Protein AF-A0A258CLS3-F1 (afdb_monomer_lite)

Secondary structure (DSSP, 8-state):
-TTTT-SHHHHHHHHHTHHHHHHHHHHHHHHHHHHHHHSHHHHTT--SHHHHHHHHHHHHHHHHHHHTT--SHHHHHHHHHHHHHHHHHT--HHHHHHHHHHHHHHHHHHHHHHTSPBPTTSPBPTTHHHHHHHHHHHHHHHHHHHHHHHHHHHHHHHHHHHHHHHHHHHHHHHHHHHHHHHHHHHHHHHHHHHTT-------TTS-GGGHHHHHHHHHHHHHHHHHHHHHHHHHHHHHHHHHHHHHHHHHHHHHHHHHHHHHHHHHHHHHHHHHHHHHHHHHHHHHHHHHHHHHHHHHHHHHHHHHHHHHHHHHHHHHHHHHHHHHHHHTT-

Radius of gyration: 78.61 Å; chains: 1; bounding box: 151×44×231 Å

Structure (mmCIF, N/CA/C/O backbone):
data_AF-A0A258CLS3-F1
#
_entry.id   AF-A0A258CLS3-F1
#
loop_
_atom_site.group_PDB
_atom_site.id
_atom_site.type_symbol
_atom_site.label_atom_id
_atom_site.label_alt_id
_atom_site.label_comp_id
_atom_site.label_asym_id
_atom_site.label_entity_id
_atom_site.label_seq_id
_atom_site.pdbx_PDB_ins_code
_atom_site.Cartn_x
_atom_site.Cartn_y
_atom_site.Cartn_z
_atom_site.occupancy
_atom_site.B_iso_or_equiv
_atom_site.auth_seq_id
_atom_site.auth_comp_id
_atom_site.auth_asym_id
_atom_site.auth_atom_id
_atom_site.pdbx_PDB_model_num
ATOM 1 N N . MET A 1 1 ? 39.132 -1.454 -30.361 1.00 75.75 1 MET A N 1
ATOM 2 C CA . MET A 1 1 ? 40.110 -1.517 -31.477 1.00 75.75 1 MET A CA 1
ATOM 3 C C . MET A 1 1 ? 40.795 -2.873 -31.564 1.00 75.75 1 MET A C 1
ATOM 5 O O . MET A 1 1 ? 40.937 -3.382 -32.667 1.00 75.75 1 MET A O 1
ATOM 9 N N . GLU A 1 2 ? 41.150 -3.487 -30.432 1.00 83.81 2 GLU A N 1
ATOM 10 C CA . GLU A 1 2 ? 41.764 -4.823 -30.384 1.00 83.81 2 GLU A CA 1
ATOM 11 C C . GLU A 1 2 ? 40.924 -5.919 -31.060 1.00 83.81 2 GLU A C 1
ATOM 13 O O . GLU A 1 2 ? 41.448 -6.642 -31.901 1.00 83.81 2 GLU A O 1
ATOM 18 N N . PHE A 1 3 ? 39.609 -5.963 -30.802 1.00 88.00 3 PHE A N 1
ATOM 19 C CA . PHE A 1 3 ? 38.683 -6.887 -31.478 1.00 88.00 3 PHE A CA 1
ATOM 20 C C . PHE A 1 3 ? 38.762 -6.801 -33.015 1.00 88.00 3 PHE A C 1
ATOM 22 O O . PHE A 1 3 ? 38.778 -7.818 -33.699 1.00 88.00 3 PHE A O 1
ATOM 29 N N . MET A 1 4 ? 38.900 -5.587 -33.560 1.00 87.75 4 MET A N 1
ATOM 30 C CA . MET A 1 4 ? 39.034 -5.341 -35.005 1.00 87.75 4 MET A CA 1
ATOM 31 C C . MET A 1 4 ? 40.470 -5.531 -35.521 1.00 87.75 4 MET A C 1
ATOM 33 O O . MET A 1 4 ? 40.735 -5.288 -36.694 1.00 87.75 4 MET A O 1
ATOM 37 N N . ARG A 1 5 ? 41.420 -5.904 -34.650 1.00 90.12 5 ARG A N 1
ATOM 38 C CA . ARG A 1 5 ? 42.866 -5.958 -34.935 1.00 90.12 5 ARG A CA 1
ATOM 39 C C . ARG A 1 5 ? 43.424 -4.640 -35.490 1.00 90.12 5 ARG A C 1
ATOM 41 O O . ARG A 1 5 ? 44.413 -4.622 -36.223 1.00 90.12 5 ARG A O 1
ATOM 48 N N . PHE A 1 6 ? 42.816 -3.519 -35.105 1.00 88.44 6 PHE A N 1
ATOM 49 C CA . PHE A 1 6 ? 43.222 -2.182 -35.526 1.00 88.44 6 PHE A CA 1
ATOM 50 C C . PHE A 1 6 ? 44.308 -1.639 -34.582 1.00 88.44 6 PHE A C 1
ATOM 52 O O . PHE A 1 6 ? 44.027 -0.888 -33.650 1.00 88.44 6 PHE A O 1
ATOM 59 N N . GLY A 1 7 ? 45.543 -2.116 -34.771 1.00 88.06 7 GLY A N 1
ATOM 60 C CA . GLY A 1 7 ? 46.717 -1.769 -33.957 1.00 88.06 7 GLY A CA 1
ATOM 61 C C . GLY A 1 7 ? 47.742 -0.877 -34.681 1.00 88.06 7 GLY A C 1
ATOM 62 O O . GLY A 1 7 ? 47.433 -0.296 -35.722 1.00 88.06 7 GLY A O 1
ATOM 63 N N . PRO A 1 8 ? 48.994 -0.790 -34.183 1.00 90.12 8 PRO A N 1
ATOM 64 C CA . PRO A 1 8 ? 50.032 0.090 -34.736 1.00 90.12 8 PRO A CA 1
ATOM 65 C C . PRO A 1 8 ? 50.290 -0.073 -36.237 1.00 90.12 8 PRO A C 1
ATOM 67 O O . PRO A 1 8 ? 50.424 0.922 -36.944 1.00 90.12 8 PRO A O 1
ATOM 70 N N . LYS A 1 9 ? 50.299 -1.314 -36.742 1.00 90.56 9 LYS A N 1
ATOM 71 C CA . LYS A 1 9 ? 50.481 -1.592 -38.174 1.00 90.56 9 LYS A CA 1
ATOM 72 C C . LYS A 1 9 ? 49.341 -1.017 -39.021 1.00 90.56 9 LYS A C 1
ATOM 74 O O . LYS A 1 9 ? 49.611 -0.315 -39.984 1.00 90.56 9 LYS A O 1
ATOM 79 N N . ALA A 1 10 ? 48.090 -1.244 -38.621 1.00 90.44 10 ALA A N 1
ATOM 80 C CA . ALA A 1 10 ? 46.925 -0.716 -39.332 1.00 90.44 10 ALA A CA 1
ATOM 81 C C . ALA A 1 10 ? 46.907 0.824 -39.337 1.00 90.44 10 ALA A C 1
ATOM 83 O O . ALA A 1 10 ? 46.592 1.436 -40.354 1.00 90.44 10 ALA A O 1
ATOM 84 N N . MET A 1 11 ? 47.313 1.460 -38.230 1.00 90.56 11 MET A N 1
ATOM 85 C CA . MET A 1 11 ? 47.475 2.918 -38.176 1.00 90.56 11 MET A CA 1
ATOM 86 C C . MET A 1 11 ? 48.585 3.416 -39.108 1.00 90.56 11 MET A C 1
ATOM 88 O O . MET A 1 11 ? 48.429 4.459 -39.737 1.00 90.56 11 MET A O 1
ATOM 92 N N . GLN A 1 12 ? 49.696 2.682 -39.218 1.00 91.19 12 GLN A N 1
ATOM 93 C CA . GLN A 1 12 ? 50.765 3.029 -40.152 1.00 91.19 12 GLN A CA 1
ATOM 94 C C . GLN A 1 12 ? 50.319 2.870 -41.610 1.00 91.19 12 GLN A C 1
ATOM 96 O O . GLN A 1 12 ? 50.600 3.745 -42.423 1.00 91.19 12 GLN A O 1
ATOM 101 N N . ASP A 1 13 ? 49.591 1.802 -41.937 1.00 91.25 13 ASP A N 1
ATOM 102 C CA . ASP A 1 13 ? 49.037 1.587 -43.278 1.00 91.25 13 ASP A CA 1
ATOM 103 C C . ASP A 1 13 ? 48.047 2.701 -43.660 1.00 91.25 13 ASP A C 1
ATOM 105 O O . ASP A 1 13 ? 48.071 3.189 -44.791 1.00 91.25 13 ASP A O 1
ATOM 109 N N . LEU A 1 14 ? 47.247 3.174 -42.697 1.00 91.44 14 LEU A N 1
ATOM 110 C CA . LEU A 1 14 ? 46.347 4.314 -42.876 1.00 91.44 14 LEU A CA 1
ATOM 111 C C . LEU A 1 14 ? 47.111 5.620 -43.146 1.00 91.44 14 LEU A C 1
ATOM 113 O O . LEU A 1 14 ? 46.811 6.300 -44.125 1.00 91.44 14 LEU A O 1
ATOM 117 N N . ARG A 1 15 ? 48.150 5.922 -42.353 1.00 92.69 15 ARG A N 1
ATOM 118 C CA . ARG A 1 15 ? 49.026 7.093 -42.568 1.00 92.69 15 ARG A CA 1
ATOM 119 C C . ARG A 1 15 ? 49.735 7.044 -43.908 1.00 92.69 15 ARG A C 1
ATOM 121 O O . ARG A 1 15 ? 49.862 8.059 -44.582 1.00 92.69 15 ARG A O 1
ATOM 128 N N . ASN A 1 16 ? 50.170 5.858 -44.331 1.00 91.56 16 ASN A N 1
ATOM 129 C CA . ASN A 1 16 ? 50.788 5.700 -45.638 1.00 91.56 16 ASN A CA 1
ATOM 130 C C . ASN A 1 16 ? 49.824 6.151 -46.741 1.00 91.56 16 ASN A C 1
ATOM 132 O O . ASN A 1 16 ? 50.294 6.721 -47.718 1.00 91.56 16 ASN A O 1
ATOM 136 N N . ALA A 1 17 ? 48.515 5.916 -46.596 1.00 91.19 17 ALA A N 1
ATOM 137 C CA . ALA A 1 17 ? 47.469 6.327 -47.535 1.00 91.19 17 ALA A CA 1
ATOM 138 C C . ALA A 1 17 ? 46.952 7.767 -47.339 1.00 91.19 17 ALA A C 1
ATOM 140 O O . ALA A 1 17 ? 46.102 8.195 -48.116 1.00 91.19 17 ALA A O 1
ATOM 141 N N . GLU A 1 18 ? 47.466 8.526 -46.364 1.00 92.50 18 GLU A N 1
ATOM 142 C CA . GLU A 1 18 ? 46.948 9.848 -45.981 1.00 92.50 18 GLU A CA 1
ATOM 143 C C . GLU A 1 18 ? 46.836 10.811 -47.165 1.00 92.50 18 GLU A C 1
ATOM 14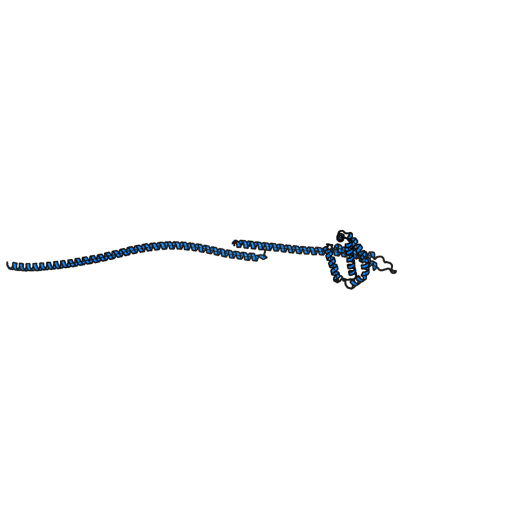5 O O . GLU A 1 18 ? 45.761 11.355 -47.406 1.00 92.50 18 GLU A O 1
ATOM 150 N N . ALA A 1 19 ? 47.916 10.978 -47.935 1.00 91.00 19 ALA A N 1
ATOM 151 C CA . ALA A 1 19 ? 47.944 11.904 -49.067 1.00 91.00 19 ALA A CA 1
ATOM 152 C C . ALA A 1 19 ? 46.849 11.590 -50.102 1.00 91.00 19 ALA A C 1
ATOM 154 O O . ALA A 1 19 ? 46.149 12.495 -50.552 1.00 91.00 19 ALA A O 1
ATOM 155 N N . ALA A 1 20 ? 46.655 10.304 -50.400 1.00 90.12 20 ALA A N 1
ATOM 156 C CA . ALA A 1 20 ? 45.648 9.835 -51.343 1.00 90.12 20 ALA A CA 1
ATOM 157 C C . ALA A 1 20 ? 44.221 10.040 -50.812 1.00 90.12 20 ALA A C 1
ATOM 159 O O . ALA A 1 20 ? 43.329 10.474 -51.539 1.00 90.12 20 ALA A O 1
ATOM 160 N N . ILE A 1 21 ? 44.004 9.785 -49.516 1.00 91.06 21 ILE A N 1
ATOM 161 C CA . ILE A 1 21 ? 42.713 10.007 -48.852 1.00 91.06 21 ILE A CA 1
ATOM 162 C C . ILE A 1 21 ? 42.357 11.498 -48.865 1.00 91.06 21 ILE A C 1
ATOM 164 O O . ILE A 1 21 ? 41.243 11.856 -49.240 1.00 91.06 21 ILE A O 1
ATOM 168 N N . VAL A 1 22 ? 43.297 12.371 -48.491 1.00 91.00 22 VAL A N 1
ATOM 169 C CA . VAL A 1 22 ? 43.083 13.827 -48.440 1.00 91.00 22 VAL A CA 1
ATOM 170 C C . VAL A 1 22 ? 42.855 14.403 -49.839 1.00 91.00 22 VAL A C 1
ATOM 172 O O . VAL A 1 22 ? 41.971 15.242 -50.005 1.00 91.00 22 VAL A O 1
ATOM 175 N N . ALA A 1 23 ? 43.586 13.929 -50.854 1.00 89.94 23 ALA A N 1
ATOM 176 C CA . ALA A 1 23 ? 43.397 14.350 -52.242 1.00 89.94 23 ALA A CA 1
ATOM 177 C C . ALA A 1 23 ? 42.032 13.921 -52.812 1.00 89.94 23 ALA A C 1
ATOM 179 O O . ALA A 1 23 ? 41.414 14.671 -53.565 1.00 89.94 23 ALA A O 1
ATOM 180 N N . ALA A 1 24 ? 41.540 12.740 -52.428 1.00 89.12 24 ALA A N 1
ATOM 181 C CA . ALA A 1 24 ? 40.255 12.204 -52.874 1.00 89.12 24 ALA A CA 1
ATOM 182 C C . ALA A 1 24 ? 39.036 12.841 -52.183 1.00 89.12 24 ALA A C 1
ATOM 184 O O . ALA A 1 24 ? 37.916 12.753 -52.692 1.00 89.12 24 ALA A O 1
ATOM 185 N N . LEU A 1 25 ? 39.232 13.449 -51.013 1.00 90.31 25 LEU A N 1
ATOM 186 C CA . LEU A 1 25 ? 38.151 13.861 -50.126 1.00 90.31 25 LEU A CA 1
ATOM 187 C C . LEU A 1 25 ? 37.224 14.959 -50.689 1.00 90.31 25 LEU A C 1
ATOM 189 O O . LEU A 1 25 ? 36.014 14.827 -50.493 1.00 90.31 25 LEU A O 1
ATOM 193 N N . PRO A 1 26 ? 37.706 16.006 -51.395 1.00 90.62 26 PRO A N 1
ATOM 194 C CA . PRO A 1 26 ? 36.825 17.029 -51.962 1.00 90.62 26 PRO A CA 1
ATOM 195 C C . PRO A 1 26 ? 35.792 16.458 -52.945 1.00 90.62 26 PRO A C 1
ATOM 197 O O . PRO A 1 26 ? 34.599 16.697 -52.767 1.00 90.62 26 PRO A O 1
ATOM 200 N N . ASP A 1 27 ? 36.233 15.643 -53.911 1.00 88.56 27 ASP A N 1
ATOM 201 C CA . ASP A 1 27 ? 35.353 14.986 -54.894 1.00 88.56 27 ASP A CA 1
ATOM 202 C C . ASP A 1 27 ? 34.366 14.027 -54.212 1.00 88.56 27 ASP A C 1
ATOM 204 O O . ASP A 1 27 ? 33.161 14.042 -54.478 1.00 88.56 27 ASP A O 1
ATOM 208 N N . ALA A 1 28 ? 34.858 13.245 -53.248 1.00 90.56 28 ALA A N 1
ATOM 209 C CA . ALA A 1 28 ? 34.041 12.298 -52.504 1.00 90.56 28 ALA A CA 1
ATOM 210 C C . ALA A 1 28 ? 32.946 13.001 -51.671 1.00 90.56 28 ALA A C 1
ATOM 212 O O . ALA A 1 28 ? 31.800 12.543 -51.630 1.00 90.56 28 ALA A O 1
ATOM 213 N N . LEU A 1 29 ? 33.262 14.141 -51.044 1.00 91.38 29 LEU A N 1
ATOM 214 C CA . LEU A 1 29 ? 32.286 14.955 -50.316 1.00 91.38 29 LEU A CA 1
ATOM 215 C C . LEU A 1 29 ? 31.298 15.650 -51.257 1.00 91.38 29 LEU A C 1
ATOM 217 O O . LEU A 1 29 ? 30.120 15.759 -50.918 1.00 91.38 29 LEU A O 1
ATOM 221 N N . ASP A 1 30 ? 31.731 16.117 -52.426 1.00 89.69 30 ASP A N 1
ATOM 222 C CA . ASP A 1 30 ? 30.828 16.708 -53.415 1.00 89.69 30 ASP A CA 1
ATOM 223 C C . ASP A 1 30 ? 29.784 15.694 -53.892 1.00 89.69 30 ASP A C 1
ATOM 225 O O . ASP A 1 30 ? 28.586 15.993 -53.850 1.00 89.69 30 ASP A O 1
ATOM 229 N N . ALA A 1 31 ? 30.212 14.473 -54.222 1.00 88.06 31 ALA A N 1
ATOM 230 C CA . ALA A 1 31 ? 29.312 13.374 -54.565 1.00 88.06 31 ALA A CA 1
ATOM 231 C C . ALA A 1 31 ? 28.351 13.028 -53.411 1.00 88.06 31 ALA A C 1
ATOM 233 O O . ALA A 1 31 ? 27.143 12.900 -53.617 1.00 88.06 31 ALA A O 1
ATOM 234 N N . PHE A 1 32 ? 28.862 12.944 -52.181 1.00 91.00 32 PHE A N 1
ATOM 235 C CA . PHE A 1 32 ? 28.065 12.664 -50.984 1.00 91.00 32 PHE A CA 1
ATOM 236 C C . PHE A 1 32 ? 26.972 13.718 -50.730 1.00 91.00 32 PHE A C 1
ATOM 238 O O . PHE A 1 32 ? 25.805 13.370 -50.546 1.00 91.00 32 PHE A O 1
ATOM 245 N N . TYR A 1 33 ? 27.306 15.013 -50.757 1.00 90.06 33 TYR A N 1
ATOM 246 C CA . TYR A 1 33 ? 26.315 16.073 -50.527 1.00 90.06 33 TYR A CA 1
ATOM 247 C C . TYR A 1 33 ? 25.363 16.269 -51.714 1.00 90.06 33 TYR A C 1
ATOM 249 O O . TYR A 1 33 ? 24.225 16.704 -51.510 1.00 90.06 33 TYR A O 1
ATOM 257 N N . SER A 1 34 ? 25.793 15.930 -52.935 1.00 90.00 34 SER A N 1
ATOM 258 C CA . SER A 1 34 ? 24.901 15.843 -54.096 1.00 90.00 34 SER A CA 1
ATOM 259 C C . SER A 1 34 ? 23.827 14.780 -53.865 1.00 90.00 34 SER A C 1
ATOM 261 O O . SER A 1 34 ? 22.641 15.084 -53.998 1.00 90.00 34 SER A O 1
ATOM 263 N N . GLN A 1 35 ? 24.222 13.593 -53.392 1.00 91.06 35 GLN A N 1
ATOM 264 C CA . GLN A 1 35 ? 23.277 12.535 -53.050 1.00 91.06 35 GLN A CA 1
ATOM 265 C C . GLN A 1 35 ? 22.337 12.955 -51.916 1.00 91.06 35 GLN A C 1
ATOM 267 O O . GLN A 1 35 ? 21.131 12.828 -52.065 1.00 91.06 35 GLN A O 1
ATOM 272 N N . ILE A 1 36 ? 22.846 13.518 -50.815 1.00 89.56 36 ILE A N 1
ATOM 273 C CA . ILE A 1 36 ? 21.997 14.021 -49.715 1.00 89.56 36 ILE A CA 1
ATOM 274 C C . ILE A 1 36 ? 20.944 15.012 -50.225 1.00 89.56 36 ILE A C 1
ATOM 276 O O . ILE A 1 36 ? 19.788 14.994 -49.817 1.00 89.56 36 ILE A O 1
ATOM 280 N N . SER A 1 37 ? 21.323 15.884 -51.155 1.00 89.44 37 SER A N 1
ATOM 281 C CA . SER A 1 37 ? 20.406 16.893 -51.690 1.00 89.44 37 SER A CA 1
ATOM 282 C C . SER A 1 37 ? 19.324 16.304 -52.605 1.00 89.44 37 SER A C 1
ATOM 284 O O . SER A 1 37 ? 18.323 16.979 -52.857 1.00 89.44 37 SER A O 1
ATOM 286 N N . ALA A 1 38 ? 19.510 15.077 -53.098 1.00 90.88 38 ALA A N 1
ATOM 287 C CA . ALA A 1 38 ? 18.562 14.380 -53.962 1.00 90.88 38 ALA A CA 1
ATOM 288 C C . ALA A 1 38 ? 17.429 13.679 -53.186 1.00 90.88 38 ALA A C 1
ATOM 290 O O . ALA A 1 38 ? 16.387 13.403 -53.776 1.00 90.88 38 ALA A O 1
ATOM 291 N N . PHE A 1 39 ? 17.596 13.433 -51.881 1.00 91.75 39 PHE A N 1
ATOM 292 C CA . PHE A 1 39 ? 16.617 12.720 -51.051 1.00 91.75 39 PHE A CA 1
ATOM 293 C C . PHE A 1 39 ? 15.938 13.688 -50.073 1.00 91.75 39 PHE A C 1
ATOM 295 O O . PHE A 1 39 ? 16.636 14.309 -49.266 1.00 91.75 39 PHE A O 1
ATOM 302 N N . PRO A 1 40 ? 14.600 13.846 -50.111 1.00 90.62 40 PRO A N 1
ATOM 303 C CA . PRO A 1 40 ? 13.876 14.781 -49.246 1.00 90.62 40 PRO A CA 1
ATOM 304 C C . PRO A 1 40 ? 14.193 14.631 -47.752 1.00 90.62 40 PRO A C 1
ATOM 306 O O . PRO A 1 40 ? 14.377 15.632 -47.058 1.00 90.62 40 PRO A O 1
ATOM 309 N N . GLU A 1 41 ? 14.313 13.390 -47.283 1.00 90.38 41 GLU A N 1
ATOM 310 C CA . GLU A 1 41 ? 14.544 13.006 -45.891 1.00 90.38 41 GLU A CA 1
ATOM 311 C C . GLU A 1 41 ? 15.872 13.551 -45.365 1.00 90.38 41 GLU A C 1
ATOM 313 O O . GLU A 1 41 ? 15.954 13.996 -44.224 1.00 90.38 41 GLU A O 1
ATOM 318 N N . THR A 1 42 ? 16.912 13.572 -46.204 1.00 90.12 42 THR A N 1
ATOM 319 C CA . THR A 1 42 ? 18.244 14.053 -45.807 1.00 90.12 42 THR A CA 1
ATOM 320 C C . THR A 1 42 ? 18.471 15.517 -46.175 1.00 90.12 42 THR A C 1
ATOM 322 O O . THR A 1 42 ? 19.095 16.260 -45.413 1.00 90.12 42 THR A O 1
ATOM 325 N N . LYS A 1 43 ? 17.884 15.984 -47.283 1.00 90.56 43 LYS A N 1
ATOM 326 C CA . LYS A 1 43 ? 17.890 17.392 -47.698 1.00 90.56 43 LYS A CA 1
ATOM 327 C C . LYS A 1 43 ? 17.288 18.313 -46.636 1.00 90.56 43 LYS A C 1
ATOM 329 O O . LYS A 1 43 ? 17.785 19.422 -46.445 1.00 90.56 43 LYS A O 1
ATOM 334 N N . ALA A 1 44 ? 16.252 17.865 -45.922 1.00 89.94 44 ALA A N 1
ATOM 335 C CA . ALA A 1 44 ? 15.560 18.654 -44.899 1.00 89.94 44 ALA A CA 1
ATOM 336 C C . ALA A 1 44 ? 16.485 19.187 -43.784 1.00 89.94 44 ALA A C 1
ATOM 338 O O . ALA A 1 44 ? 16.219 20.245 -43.203 1.00 89.94 44 ALA A O 1
ATOM 339 N N . PHE A 1 45 ? 17.605 18.508 -43.516 1.00 88.56 45 PHE A N 1
ATOM 340 C CA . PHE A 1 45 ? 18.587 18.932 -42.514 1.00 88.56 45 PHE A CA 1
ATOM 341 C C . PHE A 1 45 ? 19.495 20.084 -42.986 1.00 88.56 45 PHE A C 1
ATOM 343 O O . PHE A 1 45 ? 20.119 20.764 -42.166 1.00 88.56 45 PHE A O 1
ATOM 350 N N . PHE A 1 46 ? 19.527 20.374 -44.289 1.00 88.44 46 PHE A N 1
ATOM 351 C CA . PHE A 1 46 ? 20.384 21.389 -44.904 1.00 88.44 46 PH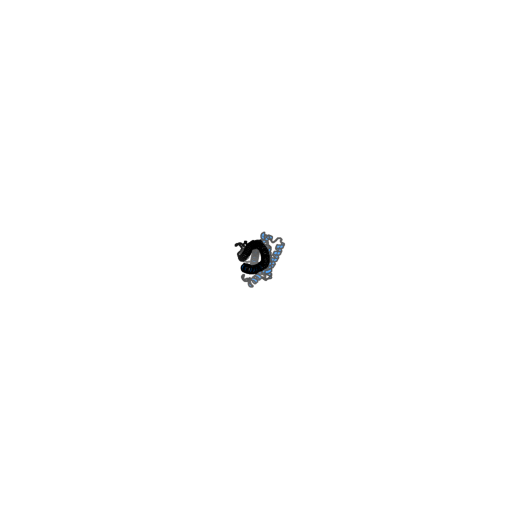E A CA 1
ATOM 352 C C . PHE A 1 46 ? 19.554 22.526 -45.506 1.00 88.44 46 PHE A C 1
ATOM 354 O O . PHE A 1 46 ? 19.327 22.611 -46.709 1.00 88.44 46 PHE A O 1
ATOM 361 N N . LYS A 1 47 ? 19.112 23.438 -44.634 1.00 83.50 47 LYS A N 1
ATOM 362 C CA . LYS A 1 47 ? 18.232 24.566 -44.990 1.00 83.50 47 LYS A CA 1
ATOM 363 C C . LYS A 1 47 ? 18.876 25.610 -45.908 1.00 83.50 47 LYS A C 1
ATOM 365 O O . LYS A 1 47 ? 18.160 26.305 -46.620 1.00 83.50 47 LYS A O 1
ATOM 370 N N . THR A 1 48 ? 20.202 25.749 -45.872 1.00 86.50 48 THR A N 1
ATOM 371 C CA . THR A 1 48 ? 20.941 26.732 -46.677 1.00 86.50 48 THR A CA 1
ATOM 372 C C . THR A 1 48 ? 22.216 26.124 -47.272 1.00 86.50 48 THR A C 1
ATOM 374 O O . THR A 1 48 ? 22.781 25.190 -46.691 1.00 86.50 48 THR A O 1
ATOM 377 N N . PRO A 1 49 ? 22.731 26.671 -48.390 1.00 83.94 49 PRO A N 1
ATOM 378 C CA . PRO A 1 49 ? 24.027 26.266 -48.943 1.00 83.94 49 PRO A CA 1
ATOM 379 C C . PRO A 1 49 ? 25.192 26.415 -47.948 1.00 83.94 49 PRO A C 1
ATOM 381 O O . PRO A 1 49 ? 26.120 25.603 -47.944 1.00 83.94 49 PRO A O 1
ATOM 384 N N . ASP A 1 50 ? 25.121 27.397 -47.045 1.00 88.31 50 ASP A N 1
ATOM 385 C CA . ASP A 1 50 ? 26.136 27.612 -46.008 1.00 88.31 50 ASP A CA 1
ATOM 386 C C . ASP A 1 50 ? 26.188 26.475 -44.980 1.00 88.31 50 ASP A C 1
ATOM 388 O O . ASP A 1 50 ? 27.269 26.138 -44.488 1.00 88.31 50 ASP A O 1
ATOM 392 N N . HIS A 1 51 ? 25.055 25.820 -44.691 1.00 87.81 51 HIS A N 1
ATOM 393 C CA . HIS A 1 51 ? 25.039 24.636 -43.826 1.00 87.81 51 HIS A CA 1
ATOM 394 C C . HIS A 1 51 ? 25.852 23.496 -44.442 1.00 87.81 51 HIS A C 1
ATOM 396 O O . HIS A 1 51 ? 26.666 22.879 -43.753 1.00 87.81 51 HIS A O 1
ATOM 402 N N . VAL A 1 52 ? 25.680 23.254 -45.746 1.00 87.50 52 VAL A N 1
ATOM 403 C CA . VAL A 1 52 ? 26.436 22.234 -46.489 1.00 87.50 52 VAL A CA 1
ATOM 404 C C . VAL A 1 52 ? 27.926 22.568 -46.484 1.00 87.50 52 VAL A C 1
ATOM 406 O O . VAL A 1 52 ? 28.750 21.704 -46.194 1.00 87.50 52 VAL A O 1
ATOM 409 N N . LYS A 1 53 ? 28.290 23.833 -46.729 1.00 88.81 53 LYS A N 1
ATOM 410 C CA . LYS A 1 53 ? 29.690 24.286 -46.703 1.00 88.81 53 LYS A CA 1
ATOM 411 C C . LYS A 1 53 ? 30.339 24.081 -45.330 1.00 88.81 53 LYS A C 1
ATOM 413 O O . LYS A 1 53 ? 31.451 23.559 -45.244 1.00 88.81 53 LYS A O 1
ATOM 418 N N . SER A 1 54 ? 29.642 24.447 -44.253 1.00 88.94 54 SER A N 1
ATOM 419 C CA . SER A 1 54 ? 30.124 24.244 -42.881 1.00 88.94 54 SER A CA 1
ATOM 420 C C . SER A 1 54 ? 30.277 22.756 -42.544 1.00 88.94 54 SER A C 1
ATOM 422 O O . SER A 1 54 ? 31.279 22.346 -41.956 1.00 88.94 54 SER A O 1
ATOM 424 N N . ALA A 1 55 ? 29.317 21.929 -42.960 1.00 88.12 55 ALA A N 1
ATOM 425 C CA . ALA A 1 55 ? 29.355 20.490 -42.738 1.00 88.12 55 ALA A CA 1
ATOM 426 C C . ALA A 1 55 ? 30.490 19.813 -43.532 1.00 88.12 55 ALA A C 1
ATOM 428 O O . ALA A 1 55 ? 31.219 18.998 -42.965 1.00 88.12 55 ALA A O 1
ATOM 429 N N . LYS A 1 56 ? 30.734 20.215 -44.790 1.00 89.88 56 LYS A N 1
ATOM 430 C CA . LYS A 1 56 ? 31.908 19.796 -45.583 1.00 89.88 56 LYS A CA 1
ATOM 431 C C . LYS A 1 56 ? 33.222 20.124 -44.877 1.00 89.88 56 LYS A C 1
ATOM 433 O O . LYS A 1 56 ? 34.073 19.251 -44.749 1.00 89.88 56 LYS A O 1
ATOM 438 N N . ALA A 1 57 ? 33.375 21.345 -44.359 1.00 89.75 57 ALA A N 1
ATOM 439 C CA . ALA A 1 57 ? 34.588 21.747 -43.642 1.00 89.75 57 ALA A CA 1
ATOM 440 C C . ALA A 1 57 ? 34.846 20.884 -42.392 1.00 89.75 57 ALA A C 1
ATOM 442 O O . ALA A 1 57 ? 35.983 20.494 -42.123 1.00 89.75 57 ALA A O 1
ATOM 443 N N . ARG A 1 58 ? 33.787 20.533 -41.651 1.00 89.38 58 ARG A N 1
ATOM 444 C CA . ARG A 1 58 ? 33.885 19.629 -40.493 1.00 89.38 58 ARG A CA 1
ATOM 445 C C . ARG A 1 58 ? 34.247 18.203 -40.900 1.00 89.38 58 ARG A C 1
ATOM 447 O O . ARG A 1 58 ? 35.094 17.608 -40.243 1.00 89.38 58 ARG A O 1
ATOM 454 N N . GLN A 1 59 ? 33.666 17.685 -41.984 1.00 90.38 59 GLN A N 1
ATOM 455 C CA . GLN A 1 59 ? 34.033 16.371 -42.520 1.00 90.38 59 GLN A CA 1
ATOM 456 C C . GLN A 1 59 ? 35.491 16.347 -42.994 1.00 90.38 59 GLN A C 1
ATOM 458 O O . GLN A 1 59 ? 36.202 15.404 -42.669 1.00 90.38 59 GLN A O 1
ATOM 463 N N . ASN A 1 60 ? 35.977 17.405 -43.651 1.00 90.56 60 ASN A N 1
ATOM 464 C CA . ASN A 1 60 ? 37.392 17.535 -44.015 1.00 90.56 60 ASN A CA 1
ATOM 465 C C . ASN A 1 60 ? 38.314 17.436 -42.797 1.00 90.56 60 ASN A C 1
ATOM 467 O O . ASN A 1 60 ? 39.238 16.629 -42.784 1.00 90.56 60 ASN A O 1
ATOM 471 N N . SER A 1 61 ? 38.026 18.204 -41.744 1.00 89.75 61 SER A N 1
ATOM 472 C CA . SER A 1 61 ? 38.804 18.138 -40.503 1.00 89.75 61 SER A CA 1
ATOM 473 C C . SER A 1 61 ? 38.720 16.763 -39.828 1.00 89.75 61 SER A C 1
ATOM 475 O O . SER A 1 61 ? 39.717 16.275 -39.302 1.00 89.75 61 SER A O 1
ATOM 477 N N . HIS A 1 62 ? 37.554 16.115 -39.852 1.00 90.88 62 HIS A N 1
ATOM 478 C CA . HIS A 1 62 ? 37.377 14.775 -39.295 1.00 90.88 62 HIS A CA 1
ATOM 479 C C . HIS A 1 62 ? 38.213 13.722 -40.038 1.00 90.88 62 HIS A C 1
ATOM 481 O O . HIS A 1 62 ? 38.912 12.932 -39.403 1.00 90.88 62 HIS A O 1
ATOM 487 N N . TRP A 1 63 ? 38.177 13.735 -41.370 1.00 91.31 63 TRP A N 1
ATOM 488 C CA . TRP A 1 63 ? 38.905 12.782 -42.206 1.00 91.31 63 TRP A CA 1
ATOM 489 C C . TRP A 1 63 ? 40.413 13.022 -42.232 1.00 91.31 63 TRP A C 1
ATOM 491 O O . TRP A 1 63 ? 41.159 12.051 -42.265 1.00 91.31 63 TRP A O 1
ATOM 501 N N . ASP A 1 64 ? 40.870 14.271 -42.122 1.00 90.38 64 ASP A N 1
ATOM 502 C CA . ASP A 1 64 ? 42.290 14.594 -41.921 1.00 90.38 64 ASP A CA 1
ATOM 503 C C . ASP A 1 64 ? 42.839 13.924 -40.646 1.00 90.38 64 ASP A C 1
ATOM 505 O O . ASP A 1 64 ? 43.874 13.256 -40.669 1.00 90.38 64 ASP A O 1
ATOM 509 N N . ARG A 1 65 ? 42.091 14.004 -39.538 1.00 90.38 65 ARG A N 1
ATOM 510 C CA . ARG A 1 65 ? 42.457 13.336 -38.278 1.00 90.38 65 ARG A CA 1
ATOM 511 C C . ARG A 1 65 ? 42.432 11.812 -38.393 1.00 90.38 65 ARG A C 1
ATOM 513 O O . ARG A 1 65 ? 43.335 11.148 -37.878 1.00 90.38 65 ARG A O 1
ATOM 520 N N . LEU A 1 66 ? 41.417 11.261 -39.067 1.00 91.38 66 LEU A N 1
ATOM 521 C CA . LEU A 1 66 ? 41.321 9.824 -39.338 1.00 91.38 66 LEU A CA 1
ATOM 522 C C . LEU A 1 66 ? 42.523 9.335 -40.148 1.00 91.38 66 LEU A C 1
ATOM 524 O O . LEU A 1 66 ? 43.172 8.380 -39.736 1.00 91.38 66 LEU A O 1
ATOM 528 N N . ALA A 1 67 ? 42.852 10.007 -41.251 1.00 92.06 67 ALA A N 1
ATOM 529 C CA . ALA A 1 67 ? 43.945 9.635 -42.145 1.00 92.06 67 ALA A CA 1
ATOM 530 C C . ALA A 1 67 ? 45.316 9.654 -41.441 1.00 92.06 67 ALA A C 1
ATOM 532 O O . ALA A 1 67 ? 46.144 8.775 -41.670 1.00 92.06 67 ALA A O 1
ATOM 533 N N . LYS A 1 68 ? 45.514 10.572 -40.486 1.00 91.75 68 LYS A N 1
ATOM 534 C CA . LYS A 1 68 ? 46.705 10.625 -39.613 1.00 91.75 68 LYS A CA 1
ATOM 535 C C . LYS A 1 68 ? 46.739 9.533 -38.535 1.00 91.75 68 LYS A C 1
ATOM 537 O O . LYS A 1 68 ? 47.732 9.390 -37.812 1.00 91.75 68 LYS A O 1
ATOM 542 N N . GLY A 1 69 ? 45.663 8.761 -38.390 1.00 88.88 69 GLY A N 1
ATOM 543 C CA . GLY A 1 69 ? 45.515 7.728 -37.368 1.00 88.88 69 GLY A CA 1
ATOM 544 C C . GLY A 1 69 ? 45.391 8.290 -35.949 1.00 88.88 69 GLY A C 1
ATOM 545 O O . GLY A 1 69 ? 45.888 7.675 -35.006 1.00 88.88 69 GLY A O 1
ATOM 546 N N . GLN A 1 70 ? 44.789 9.472 -35.782 1.00 89.69 70 GLN A N 1
ATOM 547 C CA . GLN A 1 70 ? 44.644 10.149 -34.487 1.00 89.69 70 GLN A CA 1
ATOM 548 C C . GLN A 1 70 ? 43.349 9.733 -33.773 1.00 89.69 70 GLN A C 1
ATOM 550 O O . GLN A 1 70 ? 42.371 10.479 -33.741 1.00 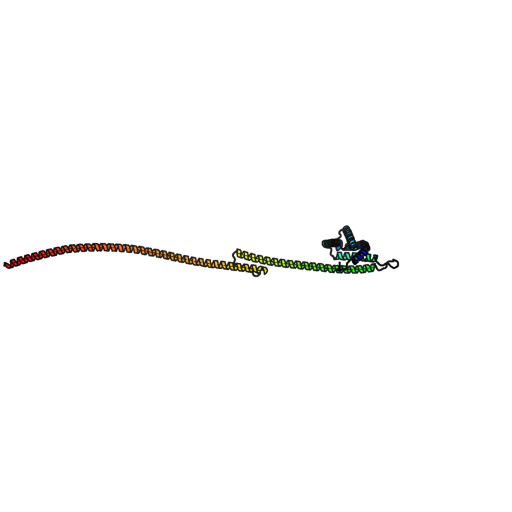89.69 70 GLN A O 1
ATOM 555 N N . PHE A 1 71 ? 43.344 8.535 -33.186 1.00 89.38 71 PHE A N 1
ATOM 556 C CA . PHE A 1 71 ? 42.204 7.993 -32.433 1.00 89.38 71 PHE A CA 1
ATOM 557 C C . PHE A 1 71 ? 42.352 8.196 -30.914 1.00 89.38 71 PHE A C 1
ATOM 559 O O . PHE A 1 71 ? 42.316 7.242 -30.140 1.00 89.38 71 PHE A O 1
ATOM 566 N N . ASP A 1 72 ? 42.571 9.441 -30.492 1.00 89.75 72 ASP A N 1
ATOM 567 C CA . ASP A 1 72 ? 42.721 9.819 -29.081 1.00 89.75 72 ASP A CA 1
ATOM 568 C C . ASP A 1 72 ? 41.380 10.187 -28.407 1.00 89.75 72 ASP A C 1
ATOM 570 O O . ASP A 1 72 ? 40.303 10.122 -29.005 1.00 89.75 72 ASP A O 1
ATOM 574 N N . GLN A 1 73 ? 41.432 10.605 -27.141 1.00 90.88 73 GLN A N 1
ATOM 575 C CA . GLN A 1 73 ? 40.247 11.024 -26.389 1.00 90.88 73 GLN A CA 1
ATOM 576 C C . GLN A 1 73 ? 39.495 12.187 -27.063 1.00 90.88 73 GLN A C 1
ATOM 578 O O . GLN A 1 73 ? 38.265 12.195 -27.111 1.00 90.88 73 GLN A O 1
ATOM 583 N N . SER A 1 74 ? 40.217 13.139 -27.657 1.00 90.69 74 SER A N 1
ATOM 584 C CA . SER A 1 74 ? 39.605 14.281 -28.341 1.00 90.69 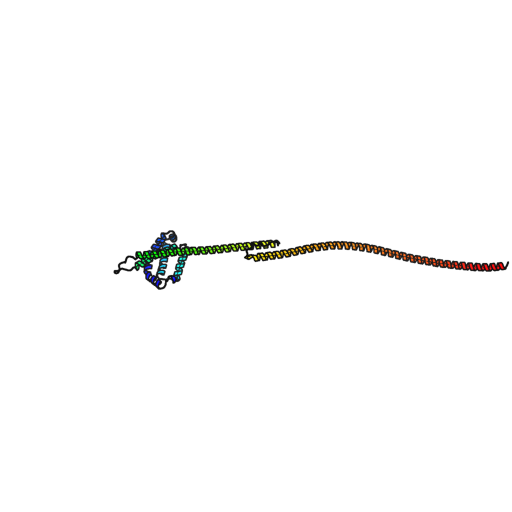74 SER A CA 1
ATOM 585 C C . SER A 1 74 ? 38.899 13.872 -29.643 1.00 90.69 74 SER A C 1
ATOM 587 O O . SER A 1 74 ? 37.971 14.550 -30.093 1.00 90.69 74 SER A O 1
ATOM 589 N N . TYR A 1 75 ? 39.311 12.761 -30.266 1.00 89.94 75 TYR A N 1
ATOM 590 C CA . TYR A 1 75 ? 38.578 12.143 -31.374 1.00 89.94 75 TYR A CA 1
ATOM 591 C C . TYR A 1 75 ? 37.250 11.559 -30.879 1.00 89.94 75 TYR A C 1
ATOM 593 O O . TYR A 1 75 ? 36.201 11.852 -31.459 1.00 89.94 75 TYR A O 1
ATOM 601 N N . VAL A 1 76 ? 37.275 10.803 -29.776 1.00 91.25 76 VAL A N 1
ATOM 602 C CA . VAL A 1 76 ? 36.069 10.206 -29.175 1.00 91.25 76 VAL A CA 1
ATOM 603 C C . VAL A 1 76 ? 35.060 11.287 -28.783 1.00 91.25 76 VAL A C 1
ATOM 605 O O . VAL A 1 76 ? 33.873 11.170 -29.092 1.00 91.25 76 VAL A O 1
ATOM 608 N N . GLU A 1 77 ? 35.516 12.375 -28.166 1.00 92.81 77 GLU A N 1
ATOM 609 C CA . GLU A 1 77 ? 34.671 13.517 -27.802 1.00 92.81 77 GLU A CA 1
ATOM 610 C C . GLU A 1 77 ? 34.042 14.192 -29.026 1.00 92.81 77 GLU A C 1
ATOM 612 O O . GLU A 1 77 ? 32.844 14.497 -29.026 1.00 92.81 77 GLU A O 1
ATOM 617 N N . ALA A 1 78 ? 34.824 14.388 -30.093 1.00 89.75 78 ALA A N 1
ATOM 618 C CA . ALA A 1 78 ? 34.336 14.974 -31.335 1.00 89.75 78 ALA A CA 1
ATOM 619 C C . ALA A 1 78 ? 33.248 14.101 -31.985 1.00 89.75 78 ALA A C 1
ATOM 621 O O . ALA A 1 78 ? 32.172 14.612 -32.306 1.00 89.75 78 ALA A O 1
ATOM 622 N N . VAL A 1 79 ? 33.480 12.790 -32.117 1.00 90.81 79 VAL A N 1
ATOM 623 C CA . VAL A 1 79 ? 32.498 11.849 -32.689 1.00 90.81 79 VAL A CA 1
ATOM 624 C C . VAL A 1 79 ? 31.257 11.742 -31.801 1.00 90.81 79 VAL A C 1
ATOM 626 O O . VAL A 1 79 ? 30.137 11.759 -32.306 1.00 90.81 79 VAL A O 1
ATOM 629 N N . THR A 1 80 ? 31.423 11.747 -30.477 1.00 92.31 80 THR A N 1
ATOM 630 C CA . THR A 1 80 ? 30.301 11.752 -29.524 1.00 92.31 80 THR A CA 1
ATOM 631 C C . THR A 1 80 ? 29.435 12.998 -29.689 1.00 92.31 80 THR A C 1
ATOM 633 O O . THR A 1 80 ? 28.205 12.912 -29.706 1.00 92.31 80 THR A O 1
ATOM 636 N N . LYS A 1 81 ? 30.052 14.176 -29.835 1.00 92.56 81 LYS A N 1
ATOM 637 C CA . LYS A 1 81 ? 29.328 15.432 -30.066 1.00 92.56 81 LYS A CA 1
ATOM 638 C C . LYS A 1 81 ? 28.530 15.380 -31.368 1.00 92.56 81 LYS A C 1
ATOM 640 O O . LYS A 1 81 ? 27.379 15.811 -31.383 1.00 92.56 81 LYS A O 1
ATOM 645 N N . VAL A 1 82 ? 29.119 14.837 -32.431 1.00 89.12 82 VAL A N 1
ATOM 646 C CA . VAL A 1 82 ? 28.449 14.645 -33.724 1.00 89.12 82 VAL A CA 1
ATOM 647 C C . VAL A 1 82 ? 27.277 13.668 -33.594 1.00 89.12 82 VAL A C 1
ATOM 649 O O . VAL A 1 82 ? 26.171 14.002 -34.011 1.00 89.12 82 VAL A O 1
ATOM 652 N N . GLY A 1 83 ? 27.468 12.520 -32.941 1.00 88.88 83 GLY A N 1
ATOM 653 C CA . GLY A 1 83 ? 26.397 11.549 -32.686 1.00 88.88 83 GLY A CA 1
AT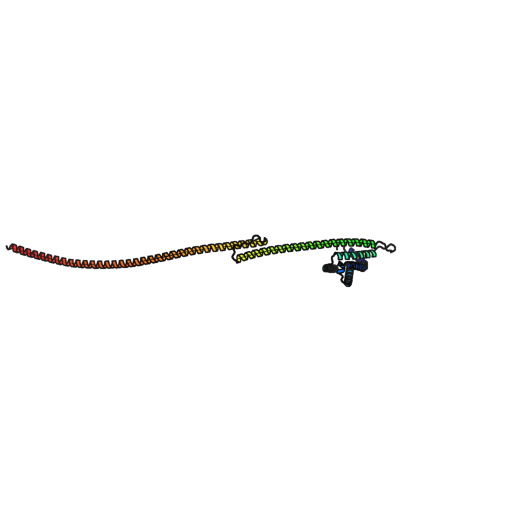OM 654 C C . GLY A 1 83 ? 25.221 12.154 -31.913 1.00 88.88 83 GLY A C 1
ATOM 655 O O . GLY A 1 83 ? 24.071 12.015 -32.322 1.00 88.88 83 GLY A O 1
ATOM 656 N N . LYS A 1 84 ? 25.497 12.931 -30.856 1.00 92.31 84 LYS A N 1
ATOM 657 C CA . LYS A 1 84 ? 24.460 13.645 -30.084 1.00 92.31 84 LYS A CA 1
ATOM 658 C C . LYS A 1 84 ? 23.696 14.677 -30.917 1.00 92.31 84 LYS A C 1
ATOM 660 O O . LYS A 1 84 ? 22.512 14.893 -30.671 1.00 92.31 84 LYS A O 1
ATOM 665 N N . ILE A 1 85 ? 24.353 15.335 -31.875 1.00 90.38 85 ILE A N 1
ATOM 666 C CA . ILE A 1 85 ? 23.683 16.267 -32.792 1.00 90.38 85 ILE A CA 1
ATOM 667 C C . ILE A 1 85 ? 22.725 15.503 -33.707 1.00 90.38 85 ILE A C 1
ATOM 669 O O . ILE A 1 85 ? 21.573 15.911 -33.813 1.00 90.38 85 ILE A O 1
ATOM 673 N N . HIS A 1 86 ? 23.166 14.394 -34.306 1.00 90.25 86 HIS A N 1
ATOM 674 C CA . HIS A 1 86 ? 22.323 13.567 -35.176 1.00 90.25 86 HIS A CA 1
ATOM 675 C C . HIS A 1 86 ? 21.105 13.002 -34.441 1.00 90.25 86 HIS A C 1
ATOM 677 O O . HIS A 1 86 ? 19.989 13.142 -34.933 1.00 90.25 86 HIS A O 1
ATOM 683 N N . ALA A 1 87 ? 21.297 12.491 -33.221 1.00 88.88 87 ALA A N 1
ATOM 684 C CA . ALA A 1 87 ? 20.193 12.046 -32.374 1.00 88.88 87 ALA A CA 1
ATOM 685 C C . ALA A 1 87 ? 19.198 13.184 -32.078 1.00 88.88 87 ALA A C 1
ATOM 687 O O . ALA A 1 87 ? 17.991 12.997 -32.178 1.00 88.88 87 ALA A O 1
ATOM 688 N N . ARG A 1 88 ? 19.692 14.393 -31.771 1.00 92.38 88 ARG A N 1
ATOM 689 C CA . ARG A 1 88 ? 18.837 15.553 -31.464 1.00 92.38 88 ARG A CA 1
ATOM 690 C C . ARG A 1 88 ? 18.004 16.019 -32.655 1.00 92.38 88 ARG A C 1
ATOM 692 O O . ARG A 1 88 ? 16.881 16.464 -32.455 1.00 92.38 88 ARG A O 1
ATOM 699 N N . ILE A 1 89 ? 18.564 15.988 -33.862 1.00 89.56 89 ILE A N 1
ATOM 700 C CA . ILE A 1 89 ? 17.833 16.388 -35.072 1.00 89.56 89 ILE A CA 1
ATOM 701 C C . ILE A 1 89 ? 16.961 15.256 -35.626 1.00 89.56 89 ILE A C 1
ATOM 703 O O . ILE A 1 89 ? 16.231 15.496 -36.577 1.00 89.56 89 ILE A O 1
ATOM 707 N N . GLY A 1 90 ? 17.019 14.051 -35.048 1.00 88.81 90 GLY A N 1
ATOM 708 C CA . GLY A 1 90 ? 16.262 12.893 -35.523 1.00 88.81 90 GLY A CA 1
ATOM 709 C C . GLY A 1 90 ? 16.793 12.315 -36.836 1.00 88.81 90 GLY A C 1
ATOM 710 O O . GLY A 1 90 ? 16.022 11.747 -37.602 1.00 88.81 90 GLY A O 1
ATOM 711 N N . LEU A 1 91 ? 18.090 12.471 -37.132 1.00 90.31 91 LEU A N 1
ATOM 712 C CA . LEU A 1 91 ? 18.682 11.802 -38.289 1.00 90.31 91 LEU A CA 1
ATOM 713 C C . LEU A 1 91 ? 18.789 10.303 -37.990 1.00 90.31 91 LEU A C 1
ATOM 715 O O . LEU A 1 91 ? 19.576 9.899 -37.132 1.00 90.31 91 LEU A O 1
ATOM 719 N N . GLU A 1 92 ? 18.031 9.491 -38.723 1.00 89.12 92 GLU A N 1
ATOM 720 C CA . GLU A 1 92 ? 18.097 8.035 -38.591 1.00 89.12 92 GLU A CA 1
ATOM 721 C C . GLU A 1 92 ? 19.494 7.495 -38.966 1.00 89.12 92 GLU A C 1
ATOM 723 O O . GLU A 1 92 ? 20.088 7.958 -39.952 1.00 89.12 92 GLU A O 1
ATOM 728 N N . PRO A 1 93 ? 20.017 6.484 -38.239 1.00 90.12 93 PRO A N 1
ATOM 729 C CA . PRO A 1 93 ? 21.326 5.886 -38.508 1.00 90.12 93 PRO A CA 1
ATOM 730 C C . PRO A 1 93 ? 21.541 5.446 -39.961 1.00 90.12 93 PRO A C 1
ATOM 732 O O . PRO A 1 93 ? 22.636 5.652 -40.484 1.00 90.12 93 PRO A O 1
ATOM 735 N N . ARG A 1 94 ? 20.500 4.956 -40.646 1.00 90.12 94 ARG A N 1
ATOM 736 C CA . ARG A 1 94 ? 20.559 4.528 -42.055 1.00 90.12 94 ARG A CA 1
ATOM 737 C C . ARG A 1 94 ? 21.104 5.586 -43.004 1.00 90.12 94 ARG A C 1
ATOM 739 O O . ARG A 1 94 ? 21.905 5.287 -43.887 1.00 90.12 94 ARG A O 1
ATOM 746 N N . TRP A 1 95 ? 20.733 6.849 -42.793 1.00 90.81 95 TRP A N 1
ATOM 747 C CA . TRP A 1 95 ? 21.188 7.959 -43.630 1.00 90.81 95 TRP A CA 1
ATOM 748 C C . TRP A 1 95 ? 22.646 8.303 -43.353 1.00 90.81 95 TRP A C 1
ATOM 750 O O . TRP A 1 95 ? 23.403 8.623 -44.270 1.00 90.81 95 TRP A O 1
ATOM 760 N N . TYR A 1 96 ? 23.056 8.195 -42.089 1.00 88.75 96 TYR A N 1
ATOM 761 C CA . TYR A 1 96 ? 24.440 8.384 -41.682 1.00 88.75 96 TYR A CA 1
ATOM 762 C C . TYR A 1 96 ? 25.337 7.268 -42.248 1.00 88.75 96 TYR A C 1
ATOM 764 O O . TYR A 1 96 ? 26.351 7.554 -42.883 1.00 88.75 96 TYR A O 1
ATOM 772 N N . ILE A 1 97 ? 24.933 6.005 -42.091 1.00 92.06 97 ILE A N 1
ATOM 773 C CA . ILE A 1 97 ? 25.661 4.818 -42.559 1.00 92.06 97 ILE A CA 1
ATOM 774 C C . ILE A 1 97 ? 25.733 4.777 -44.091 1.00 92.06 97 ILE A C 1
ATOM 776 O O . ILE A 1 97 ? 26.826 4.670 -44.649 1.00 92.06 97 ILE A O 1
ATOM 780 N N . GLY A 1 98 ? 24.599 4.935 -44.783 1.00 90.38 98 GLY A N 1
ATOM 781 C CA . GLY A 1 98 ? 24.553 4.970 -46.248 1.00 90.38 98 GLY A CA 1
ATOM 782 C C . GLY A 1 98 ? 25.375 6.125 -46.822 1.00 90.38 98 GLY A C 1
ATOM 783 O O . GLY A 1 98 ? 26.082 5.978 -47.818 1.00 90.38 98 GLY A O 1
ATOM 784 N N . GLY A 1 99 ? 25.371 7.254 -46.123 1.00 90.00 99 GLY A N 1
ATOM 785 C CA . GLY A 1 99 ? 26.230 8.385 -46.399 1.00 90.00 99 GLY A CA 1
ATOM 786 C C . GLY A 1 99 ? 27.731 8.067 -46.374 1.00 90.00 99 GLY A C 1
ATOM 787 O O . GLY A 1 99 ? 28.457 8.354 -47.329 1.00 90.00 99 GLY A O 1
ATOM 788 N N . TYR A 1 100 ? 28.196 7.426 -45.300 1.00 90.19 100 TYR A N 1
ATOM 789 C CA . TYR A 1 100 ? 29.578 6.949 -45.202 1.00 90.19 100 TYR A CA 1
ATOM 790 C C . TYR A 1 100 ? 29.896 5.873 -46.245 1.00 90.19 100 TYR A C 1
ATOM 792 O O . TYR A 1 100 ? 31.021 5.837 -46.735 1.00 90.19 100 TYR A O 1
ATOM 800 N N . ALA A 1 101 ? 28.929 5.046 -46.646 1.00 92.44 101 ALA A N 1
ATOM 801 C CA . ALA A 1 101 ? 29.127 4.037 -47.683 1.00 92.44 101 ALA A CA 1
ATOM 802 C C . ALA A 1 101 ? 29.473 4.654 -49.054 1.00 92.44 101 ALA A C 1
ATOM 804 O O . ALA A 1 101 ? 30.353 4.154 -49.755 1.00 92.44 101 ALA A O 1
ATOM 805 N N . LEU A 1 102 ? 28.833 5.773 -49.414 1.00 89.94 102 LEU A N 1
ATOM 806 C CA . LEU A 1 102 ? 29.142 6.534 -50.635 1.00 89.94 102 LEU A CA 1
ATOM 807 C C . LEU A 1 102 ? 30.524 7.182 -50.569 1.00 89.94 102 LEU A C 1
ATOM 809 O O . LEU A 1 102 ? 31.287 7.156 -51.535 1.00 89.94 102 LEU A O 1
ATOM 813 N N . LEU A 1 103 ? 30.848 7.755 -49.410 1.00 91.50 103 LEU A N 1
ATOM 814 C CA . LEU A 1 103 ? 32.134 8.397 -49.196 1.00 91.50 103 LEU A CA 1
ATOM 815 C C . LEU A 1 103 ? 33.276 7.375 -49.270 1.00 91.50 103 LEU A C 1
ATOM 817 O O . LEU A 1 103 ? 34.270 7.609 -49.951 1.00 91.50 103 LEU A O 1
ATOM 821 N N . LEU A 1 104 ? 33.110 6.221 -48.620 1.00 92.62 104 LEU A N 1
ATOM 822 C CA . LEU A 1 104 ? 34.087 5.137 -48.625 1.00 92.62 104 LEU A CA 1
ATOM 823 C C . LEU A 1 104 ? 34.288 4.543 -50.018 1.00 92.62 104 LEU A C 1
ATOM 825 O O . LEU A 1 104 ? 35.430 4.308 -50.390 1.00 92.62 104 LEU A O 1
ATOM 829 N N . GLU A 1 105 ? 33.231 4.348 -50.809 1.00 91.75 105 GLU A N 1
ATOM 830 C CA . GLU A 1 105 ? 33.363 3.898 -52.202 1.00 91.75 105 GLU A CA 1
ATOM 831 C C . GLU A 1 105 ? 34.274 4.832 -53.012 1.00 91.75 105 GLU A C 1
ATOM 833 O O . GLU A 1 105 ? 35.209 4.370 -53.667 1.00 91.75 105 GLU A O 1
ATOM 838 N N . LYS A 1 106 ? 34.041 6.149 -52.935 1.00 90.44 106 LYS A N 1
ATOM 839 C CA . LYS A 1 106 ? 34.850 7.146 -53.651 1.00 90.44 106 LYS A CA 1
ATOM 840 C C . LYS A 1 106 ? 36.287 7.208 -53.144 1.00 90.44 106 LYS A C 1
ATOM 842 O O . LYS A 1 106 ? 37.214 7.238 -53.952 1.00 90.44 106 LYS A O 1
ATOM 847 N N . LEU A 1 107 ? 36.484 7.177 -51.826 1.00 90.94 107 LEU A N 1
ATOM 848 C CA . LEU A 1 107 ? 37.820 7.159 -51.231 1.00 90.94 107 LEU A CA 1
ATOM 849 C C . LEU A 1 107 ? 38.593 5.895 -51.629 1.00 90.94 107 LEU A C 1
ATOM 851 O O . LEU A 1 107 ? 39.743 5.999 -52.042 1.00 90.94 107 LEU A O 1
ATOM 855 N N . ILE A 1 108 ? 37.969 4.715 -51.566 1.00 91.81 108 ILE A N 1
ATOM 856 C CA . ILE A 1 108 ? 38.598 3.447 -51.955 1.00 91.81 108 ILE A CA 1
ATOM 857 C C . ILE A 1 108 ? 38.966 3.467 -53.438 1.00 91.81 108 ILE A C 1
ATOM 859 O O . ILE A 1 108 ? 40.100 3.133 -53.772 1.00 91.81 108 ILE A O 1
ATOM 863 N N . ALA A 1 109 ? 38.056 3.892 -54.319 1.00 90.88 109 ALA A N 1
ATOM 864 C CA . ALA A 1 109 ? 38.322 3.962 -55.754 1.00 90.88 109 ALA A CA 1
ATOM 865 C C . ALA A 1 109 ? 39.500 4.897 -56.081 1.00 90.88 109 ALA A C 1
ATOM 867 O O . ALA A 1 109 ? 40.391 4.515 -56.839 1.00 90.88 109 ALA A O 1
ATOM 868 N N . ASN A 1 110 ? 39.548 6.085 -55.470 1.00 89.00 110 ASN A N 1
ATOM 869 C CA . ASN A 1 110 ? 40.600 7.070 -55.731 1.00 89.00 110 ASN A CA 1
ATOM 870 C C . ASN A 1 110 ? 41.954 6.646 -55.141 1.00 89.00 110 ASN A C 1
ATOM 872 O O . ASN A 1 110 ? 42.970 6.716 -55.832 1.00 89.00 110 ASN A O 1
ATOM 876 N N . VAL A 1 111 ? 41.975 6.131 -53.905 1.00 89.50 111 VAL A N 1
ATOM 877 C CA . VAL A 1 111 ? 43.199 5.590 -53.286 1.00 89.50 111 VAL A CA 1
ATOM 878 C C . VAL A 1 111 ? 43.730 4.403 -54.090 1.00 89.50 111 VAL A C 1
ATOM 880 O O . VAL A 1 111 ? 44.941 4.282 -54.288 1.00 89.50 111 VAL A O 1
ATOM 883 N N . LEU A 1 112 ? 42.839 3.533 -54.575 1.00 90.88 112 LEU A N 1
ATOM 884 C CA . LEU A 1 112 ? 43.216 2.390 -55.396 1.00 90.88 112 LEU A CA 1
ATOM 885 C C . LEU A 1 112 ? 43.780 2.828 -56.747 1.00 90.88 112 LEU A C 1
ATOM 887 O O . LEU A 1 112 ? 44.805 2.295 -57.154 1.00 90.88 112 LEU A O 1
ATOM 891 N N . ALA A 1 113 ? 43.153 3.801 -57.413 1.00 88.50 113 ALA A N 1
ATOM 892 C CA . ALA A 1 113 ? 43.626 4.342 -58.684 1.00 88.50 113 ALA A CA 1
ATOM 893 C C . ALA A 1 113 ? 45.011 4.995 -58.556 1.00 88.50 113 ALA A C 1
ATOM 895 O O . ALA A 1 113 ? 45.879 4.763 -59.396 1.00 88.50 113 ALA A O 1
ATOM 896 N N . GLU A 1 114 ? 45.249 5.760 -57.487 1.00 87.31 114 GLU A N 1
ATOM 897 C CA . GLU A 1 114 ? 46.543 6.402 -57.232 1.00 87.31 114 GLU A CA 1
ATOM 898 C C . GLU A 1 114 ? 47.658 5.384 -56.957 1.00 87.31 114 GLU A C 1
ATOM 900 O O . GLU A 1 114 ? 48.794 5.549 -57.406 1.00 87.31 114 GLU A O 1
ATOM 905 N N . ARG A 1 115 ? 47.328 4.305 -56.240 1.00 86.50 115 ARG A N 1
ATOM 906 C CA . ARG A 1 115 ? 48.271 3.239 -55.869 1.00 86.50 115 ARG A CA 1
ATOM 907 C C . ARG A 1 115 ? 48.315 2.089 -56.864 1.00 86.50 115 ARG A C 1
ATOM 909 O O . ARG A 1 115 ? 49.022 1.108 -56.622 1.00 86.50 115 ARG A O 1
ATOM 916 N N . TRP A 1 116 ? 47.561 2.183 -57.957 1.00 91.25 116 TRP A N 1
ATOM 917 C CA . TRP A 1 116 ? 47.451 1.101 -58.917 1.00 91.25 116 TRP A CA 1
ATOM 918 C C . TRP A 1 116 ? 48.806 0.844 -59.584 1.00 91.25 116 TRP A C 1
ATOM 920 O O . TRP A 1 116 ? 49.511 1.800 -59.935 1.00 91.25 116 TRP A O 1
ATOM 930 N N . PRO A 1 117 ? 49.202 -0.425 -59.784 1.00 88.12 117 PRO A N 1
ATOM 931 C CA . PRO A 1 117 ? 50.466 -0.727 -60.428 1.00 88.12 117 PRO A CA 1
ATOM 932 C C . PRO A 1 117 ? 50.545 -0.085 -61.816 1.00 88.12 117 PRO A C 1
ATOM 934 O O . PRO A 1 117 ? 49.615 -0.164 -62.622 1.00 88.12 117 PRO A O 1
ATOM 937 N N . LYS A 1 118 ? 51.687 0.538 -62.105 1.00 87.50 118 LYS A N 1
ATOM 938 C CA . LYS A 1 118 ? 52.004 1.027 -63.448 1.00 87.50 118 LYS A CA 1
ATOM 939 C C . LYS A 1 118 ? 52.665 -0.090 -64.247 1.00 87.50 118 LYS A C 1
ATOM 941 O O . LYS A 1 118 ? 53.400 -0.913 -63.702 1.00 87.50 118 LYS A O 1
ATOM 946 N N . GLY A 1 119 ? 52.402 -0.118 -65.549 1.00 85.19 119 GLY A N 1
ATOM 947 C CA . GLY A 1 119 ? 53.012 -1.066 -66.469 1.00 85.19 119 GLY A CA 1
ATOM 948 C C . GLY A 1 119 ? 54.530 -0.902 -66.524 1.00 85.19 119 GLY A C 1
ATOM 949 O O . GLY A 1 119 ? 55.088 0.108 -66.097 1.00 85.19 119 GLY A O 1
ATOM 950 N N . ARG A 1 120 ? 55.211 -1.884 -67.122 1.00 82.38 120 ARG A N 1
ATOM 951 C CA . ARG A 1 120 ? 56.682 -1.946 -67.214 1.00 82.38 120 ARG A CA 1
ATOM 952 C C . ARG A 1 120 ? 57.332 -0.708 -67.864 1.00 82.38 120 ARG A C 1
ATOM 954 O O . ARG A 1 120 ? 58.511 -0.461 -67.647 1.00 82.38 120 ARG A O 1
ATOM 961 N N . PHE A 1 121 ? 56.554 0.074 -68.614 1.00 83.31 121 PHE A N 1
ATOM 962 C CA . PHE A 1 121 ? 56.960 1.329 -69.258 1.00 83.31 121 PHE A CA 1
ATOM 963 C C . PHE A 1 121 ? 56.237 2.569 -68.696 1.00 83.31 121 PHE A C 1
ATOM 965 O O . PHE A 1 121 ? 56.136 3.588 -69.368 1.00 83.31 121 PHE A O 1
ATOM 972 N N . GLY A 1 122 ? 55.684 2.491 -67.482 1.00 77.31 122 GLY A N 1
ATOM 973 C CA . GLY A 1 122 ? 55.004 3.607 -66.813 1.00 77.31 122 GLY A CA 1
ATOM 974 C C . GLY A 1 122 ? 53.561 3.877 -67.264 1.00 77.31 122 GLY A C 1
ATOM 975 O O . GLY A 1 122 ? 52.911 4.743 -66.684 1.00 77.31 122 GLY A O 1
ATOM 976 N N . GLY A 1 123 ? 53.044 3.136 -68.251 1.00 79.38 123 GLY A N 1
ATOM 977 C CA . GLY A 1 123 ? 51.653 3.241 -68.712 1.00 79.38 123 GLY A CA 1
ATOM 978 C C . GLY A 1 123 ? 50.634 2.725 -67.689 1.00 79.38 123 GLY A C 1
ATOM 979 O O . GLY A 1 123 ? 50.945 1.844 -66.887 1.00 79.38 123 GLY A O 1
ATOM 980 N N . ALA A 1 124 ? 49.414 3.264 -67.715 1.00 78.19 124 ALA A N 1
ATOM 981 C CA . ALA A 1 124 ? 48.331 2.817 -66.840 1.00 78.19 124 ALA A CA 1
ATOM 982 C C . ALA A 1 124 ? 47.914 1.373 -67.168 1.00 78.19 124 ALA A C 1
ATOM 984 O O . ALA A 1 124 ? 47.717 1.029 -68.334 1.00 78.19 124 ALA A O 1
ATOM 985 N N . ILE A 1 125 ? 47.772 0.534 -66.141 1.00 85.81 125 ILE A N 1
ATOM 986 C CA . ILE A 1 125 ? 47.196 -0.808 -66.280 1.00 85.81 125 ILE A CA 1
ATOM 987 C C . ILE A 1 125 ? 45.672 -0.689 -66.104 1.00 85.81 125 ILE A C 1
ATOM 989 O O . ILE A 1 125 ? 45.243 -0.111 -65.104 1.00 85.81 125 ILE A O 1
ATOM 993 N N . PRO A 1 126 ? 44.844 -1.219 -67.024 1.00 85.25 126 PRO A N 1
ATOM 994 C CA . PRO A 1 126 ? 43.388 -1.220 -66.859 1.00 85.25 126 PRO A CA 1
ATOM 995 C C . PRO A 1 126 ? 42.962 -2.097 -65.667 1.00 85.25 126 PRO A C 1
ATOM 997 O O . PRO A 1 126 ? 43.686 -3.016 -65.284 1.00 85.25 126 PRO A O 1
ATOM 1000 N N . GLY A 1 127 ? 41.795 -1.834 -65.070 1.00 88.25 127 GLY A N 1
ATOM 1001 C CA . GLY A 1 127 ? 41.252 -2.643 -63.967 1.00 88.25 127 GLY A CA 1
ATOM 1002 C C . GLY A 1 127 ? 41.089 -1.918 -62.627 1.00 88.25 127 GLY A C 1
ATOM 1003 O O . GLY A 1 127 ? 40.404 -2.431 -61.744 1.00 88.25 127 GLY A O 1
ATOM 1004 N N . ALA A 1 128 ? 41.710 -0.746 -62.437 1.00 89.56 128 ALA A N 1
ATOM 1005 C CA . ALA A 1 128 ? 41.653 -0.023 -61.161 1.00 89.56 128 ALA A CA 1
ATOM 1006 C C . ALA A 1 128 ? 40.222 0.406 -60.796 1.00 89.56 128 ALA A C 1
ATOM 1008 O O . ALA A 1 128 ? 39.806 0.287 -59.645 1.00 89.56 128 ALA A O 1
ATOM 1009 N N . ALA A 1 129 ? 39.461 0.879 -61.787 1.00 88.38 129 ALA A N 1
ATOM 1010 C CA . ALA A 1 129 ? 38.088 1.333 -61.598 1.00 88.38 129 ALA A CA 1
ATOM 1011 C C . ALA A 1 129 ? 37.150 0.161 -61.282 1.00 88.38 129 ALA A C 1
ATOM 1013 O O . ALA A 1 129 ? 36.346 0.246 -60.356 1.00 88.38 129 ALA A O 1
ATOM 1014 N N . GLU A 1 130 ? 37.300 -0.952 -62.000 1.00 91.75 130 GLU A N 1
ATOM 1015 C CA . GLU A 1 130 ? 36.518 -2.171 -61.811 1.00 91.75 130 GLU A CA 1
ATOM 1016 C C . GLU A 1 130 ? 36.747 -2.757 -60.413 1.00 91.75 130 GLU A C 1
ATOM 1018 O O . GLU A 1 130 ? 35.789 -3.023 -59.690 1.00 91.75 130 GLU A O 1
ATOM 1023 N N . ARG A 1 131 ? 38.010 -2.868 -59.972 1.00 93.62 131 ARG A N 1
ATOM 1024 C CA . ARG A 1 131 ? 38.327 -3.337 -58.611 1.00 93.62 131 ARG A CA 1
ATOM 1025 C C . ARG A 1 131 ? 37.873 -2.365 -57.527 1.00 93.62 131 ARG A C 1
ATOM 1027 O O . ARG A 1 131 ? 37.427 -2.804 -56.469 1.00 93.62 131 ARG A O 1
ATOM 1034 N N . GLY A 1 132 ? 37.953 -1.060 -57.780 1.00 91.75 132 GLY A N 1
ATOM 1035 C CA . GLY A 1 132 ? 37.435 -0.042 -56.866 1.00 91.75 132 GLY A CA 1
ATOM 1036 C C . GLY A 1 132 ? 35.925 -0.178 -56.662 1.00 91.75 132 GLY A C 1
ATOM 1037 O O . GLY A 1 132 ? 35.456 -0.147 -55.525 1.00 91.75 132 GLY A O 1
ATOM 1038 N N . ALA A 1 133 ? 35.178 -0.407 -57.746 1.00 91.25 133 ALA A N 1
ATOM 1039 C CA . ALA A 1 133 ? 33.736 -0.636 -57.703 1.00 91.25 133 ALA A CA 1
ATOM 1040 C C . ALA A 1 133 ? 33.368 -1.947 -56.984 1.00 91.25 133 ALA A C 1
ATOM 1042 O O . ALA A 1 133 ? 32.454 -1.947 -56.162 1.00 91.25 133 ALA A O 1
ATOM 1043 N N . GLU A 1 134 ? 34.098 -3.042 -57.229 1.00 94.12 134 GLU A N 1
ATOM 1044 C CA . GLU A 1 134 ? 33.907 -4.316 -56.515 1.00 94.12 134 GLU A CA 1
ATOM 1045 C C . GLU A 1 134 ? 34.097 -4.153 -54.997 1.00 94.12 134 GLU A C 1
ATOM 1047 O O . GLU A 1 134 ? 33.246 -4.575 -54.211 1.00 94.12 134 GLU A O 1
ATOM 1052 N N . LEU A 1 135 ? 35.177 -3.488 -54.567 1.00 94.75 135 LEU A N 1
ATOM 1053 C CA . LEU A 1 135 ? 35.426 -3.210 -53.149 1.00 94.75 135 LEU A CA 1
ATOM 1054 C C . LEU A 1 135 ? 34.363 -2.278 -52.553 1.00 94.75 135 LEU A C 1
ATOM 1056 O O . LEU A 1 135 ? 33.883 -2.521 -51.446 1.00 94.75 135 LEU A O 1
ATOM 1060 N N . GLY A 1 136 ? 33.966 -1.239 -53.291 1.00 93.81 136 GLY A N 1
ATOM 1061 C CA . GLY A 1 136 ? 32.895 -0.328 -52.892 1.00 93.81 136 GLY A CA 1
ATOM 1062 C C . GLY A 1 136 ? 31.562 -1.048 -52.684 1.00 93.81 136 GLY A C 1
ATOM 1063 O O . GLY A 1 136 ? 30.880 -0.796 -51.691 1.00 93.81 136 GLY A O 1
ATOM 1064 N N . ALA A 1 137 ? 31.215 -1.994 -53.563 1.00 94.62 137 ALA A N 1
ATOM 1065 C CA . ALA A 1 137 ? 30.013 -2.812 -53.434 1.00 94.62 137 ALA A CA 1
ATOM 1066 C C . ALA A 1 137 ? 30.042 -3.691 -52.172 1.00 94.62 137 ALA A C 1
ATOM 1068 O O . ALA A 1 137 ? 29.048 -3.744 -51.448 1.00 94.62 137 ALA A O 1
ATOM 1069 N N . ILE A 1 138 ? 31.184 -4.317 -51.861 1.00 96.38 138 ILE A N 1
ATOM 1070 C CA . ILE A 1 138 ? 31.356 -5.121 -50.638 1.00 96.38 138 ILE A CA 1
ATOM 1071 C C . ILE A 1 138 ? 31.198 -4.249 -49.385 1.00 96.38 138 ILE A C 1
ATOM 1073 O O . ILE A 1 138 ? 30.479 -4.623 -48.459 1.00 96.38 138 ILE A O 1
ATOM 1077 N N . VAL A 1 139 ? 31.830 -3.071 -49.357 1.00 95.88 139 VAL A N 1
ATOM 1078 C CA . VAL A 1 139 ? 31.726 -2.136 -48.224 1.00 95.88 139 VAL A CA 1
ATOM 1079 C C . VAL A 1 139 ? 30.291 -1.645 -48.042 1.00 95.88 139 VAL A C 1
ATOM 1081 O O . VAL A 1 139 ? 29.792 -1.628 -46.920 1.00 95.88 139 VAL A O 1
ATOM 1084 N N . LYS A 1 140 ? 29.597 -1.296 -49.131 1.00 94.75 140 LYS A N 1
ATOM 1085 C CA . LYS A 1 140 ? 28.178 -0.915 -49.087 1.00 94.75 140 LYS A CA 1
ATOM 1086 C C . LYS A 1 140 ? 27.302 -2.040 -48.548 1.00 94.75 140 LYS A C 1
ATOM 1088 O O . LYS A 1 140 ? 26.477 -1.777 -47.681 1.00 94.75 140 LYS A O 1
ATOM 1093 N N . ALA A 1 141 ? 27.499 -3.273 -49.016 1.00 95.69 141 ALA A N 1
ATOM 1094 C CA . ALA A 1 141 ? 26.748 -4.428 -48.532 1.00 95.69 141 ALA A CA 1
ATOM 1095 C C . ALA A 1 141 ? 26.955 -4.646 -47.024 1.00 95.69 141 ALA A C 1
ATOM 1097 O O . ALA A 1 141 ? 25.980 -4.789 -46.293 1.00 95.69 141 ALA A O 1
ATOM 1098 N N . ALA A 1 142 ? 28.202 -4.579 -46.546 1.00 95.94 142 ALA A N 1
ATOM 1099 C CA . ALA A 1 142 ? 28.512 -4.702 -45.122 1.00 95.94 142 ALA A CA 1
ATOM 1100 C C . ALA A 1 142 ? 27.883 -3.578 -44.280 1.00 95.94 142 ALA A C 1
ATOM 1102 O O . ALA A 1 142 ? 27.384 -3.828 -43.188 1.00 95.94 142 ALA A O 1
ATOM 1103 N N . LEU A 1 143 ? 27.877 -2.341 -44.782 1.00 95.44 143 LEU A N 1
ATOM 1104 C CA . LEU A 1 143 ? 27.268 -1.209 -44.082 1.00 95.44 143 LEU A CA 1
ATOM 1105 C C . LEU A 1 143 ? 25.735 -1.283 -44.058 1.00 95.44 143 LEU A C 1
ATOM 1107 O O . LEU A 1 143 ? 25.140 -0.916 -43.051 1.00 95.44 143 LEU A O 1
ATOM 1111 N N . ILE A 1 144 ? 25.098 -1.793 -45.114 1.00 93.56 144 ILE A N 1
ATOM 1112 C CA . ILE A 1 144 ? 23.651 -2.065 -45.123 1.00 93.56 144 ILE A CA 1
ATOM 1113 C C . ILE A 1 144 ? 23.300 -3.156 -44.102 1.00 93.56 144 ILE A C 1
ATOM 1115 O O . ILE A 1 144 ? 22.348 -3.005 -43.344 1.00 93.56 144 ILE A O 1
ATOM 1119 N N . ASP A 1 145 ? 24.081 -4.235 -44.044 1.00 94.38 145 ASP A N 1
ATOM 1120 C CA . ASP A 1 145 ? 23.878 -5.311 -43.066 1.00 94.38 145 ASP A CA 1
ATOM 1121 C C . ASP A 1 145 ? 24.040 -4.814 -41.615 1.00 94.38 145 ASP A C 1
ATOM 1123 O O . ASP A 1 145 ? 23.238 -5.133 -40.732 1.00 94.38 145 ASP A O 1
ATOM 1127 N N . MET A 1 146 ? 25.030 -3.943 -41.380 1.00 92.81 146 MET A N 1
ATOM 1128 C CA . MET A 1 146 ? 25.203 -3.250 -40.101 1.00 92.81 146 MET A CA 1
ATOM 1129 C C . MET A 1 146 ? 24.025 -2.331 -39.764 1.00 92.81 146 MET A C 1
ATOM 1131 O O . MET A 1 146 ? 23.616 -2.309 -38.606 1.00 92.81 146 MET A O 1
ATOM 1135 N N . ASP A 1 147 ? 23.483 -1.587 -40.734 1.00 92.75 147 ASP A N 1
ATOM 1136 C CA . ASP A 1 147 ? 22.305 -0.732 -40.531 1.00 92.75 147 ASP A CA 1
ATOM 1137 C C . ASP A 1 147 ? 21.113 -1.554 -40.034 1.00 92.75 147 ASP A C 1
ATOM 1139 O O . ASP A 1 147 ? 20.598 -1.287 -38.950 1.00 92.75 147 ASP A O 1
ATOM 1143 N N . TYR A 1 148 ? 20.757 -2.630 -40.744 1.00 91.75 148 TYR A N 1
ATOM 1144 C CA . TYR A 1 148 ? 19.677 -3.523 -40.317 1.00 91.75 148 TYR A CA 1
ATOM 1145 C C . TYR A 1 148 ? 19.926 -4.119 -38.929 1.00 91.75 148 TYR A C 1
ATOM 1147 O O . TYR A 1 148 ? 19.036 -4.096 -38.078 1.00 91.75 148 TYR A O 1
ATOM 1155 N N . SER A 1 149 ? 21.141 -4.608 -38.675 1.00 93.44 149 SER A N 1
ATOM 1156 C CA . SER A 1 149 ? 21.499 -5.214 -37.389 1.00 93.44 149 SER A CA 1
ATOM 1157 C C . SER A 1 149 ? 21.398 -4.220 -36.227 1.00 93.44 149 SER A C 1
ATOM 1159 O O . SER A 1 149 ? 20.887 -4.559 -35.158 1.00 93.44 149 SER A O 1
ATOM 1161 N N . ILE A 1 150 ? 21.858 -2.981 -36.425 1.00 91.31 150 ILE A N 1
ATOM 1162 C CA . ILE A 1 150 ? 21.795 -1.922 -35.410 1.00 91.31 150 ILE A CA 1
ATOM 1163 C C . ILE A 1 150 ? 20.353 -1.457 -35.207 1.00 91.31 150 ILE A C 1
ATOM 1165 O O . ILE A 1 150 ? 19.936 -1.307 -34.060 1.00 91.31 150 ILE A O 1
ATOM 1169 N N . SER A 1 151 ? 19.582 -1.248 -36.278 1.00 91.19 151 SER A N 1
ATOM 1170 C CA . SER A 1 151 ? 18.177 -0.839 -36.175 1.00 91.19 151 SER A CA 1
ATOM 1171 C C . SER A 1 151 ? 17.353 -1.848 -35.381 1.00 91.19 151 SER A C 1
ATOM 1173 O O . SER A 1 151 ? 16.716 -1.462 -34.405 1.00 91.19 151 SER A O 1
ATOM 1175 N N . VAL A 1 152 ? 17.450 -3.141 -35.712 1.00 91.69 152 VAL A N 1
ATOM 1176 C CA . VAL A 1 152 ? 16.739 -4.205 -34.981 1.00 91.69 152 VAL A CA 1
ATOM 1177 C C . VAL A 1 152 ? 17.167 -4.252 -33.514 1.00 91.69 152 VAL A C 1
ATOM 1179 O O . VAL A 1 152 ? 16.325 -4.389 -32.628 1.00 91.69 152 VAL A O 1
ATOM 1182 N N . TYR A 1 153 ? 18.464 -4.109 -33.233 1.00 92.31 153 TYR A N 1
ATOM 1183 C CA . TYR A 1 153 ? 18.963 -4.083 -31.859 1.00 92.31 153 TYR A CA 1
ATOM 1184 C C . TYR A 1 153 ? 18.388 -2.908 -31.053 1.00 92.31 153 TYR A C 1
ATOM 1186 O O . TYR A 1 153 ? 17.956 -3.092 -29.914 1.00 92.31 153 TYR A O 1
ATOM 1194 N N . LEU A 1 154 ? 18.374 -1.703 -31.633 1.00 90.06 154 LEU A N 1
ATOM 1195 C CA . LEU A 1 154 ? 17.843 -0.507 -30.977 1.00 90.06 154 LEU A CA 1
ATOM 1196 C C . LEU A 1 154 ? 16.336 -0.628 -30.726 1.00 90.06 154 LEU A C 1
ATOM 1198 O O . LEU A 1 154 ? 15.897 -0.361 -29.610 1.00 90.06 154 LEU A O 1
ATOM 1202 N N . GLU A 1 155 ? 15.572 -1.086 -31.719 1.00 90.94 155 GLU A N 1
ATOM 1203 C CA . GLU A 1 155 ? 14.126 -1.311 -31.599 1.00 90.94 155 GLU A CA 1
ATOM 1204 C C . GLU A 1 155 ? 13.805 -2.353 -30.520 1.00 90.94 155 GLU A C 1
ATOM 1206 O O . GLU A 1 155 ? 12.966 -2.109 -29.654 1.00 90.94 155 GLU A O 1
ATOM 1211 N N . ALA A 1 156 ? 14.512 -3.487 -30.508 1.00 94.38 156 ALA A N 1
ATOM 1212 C CA . ALA A 1 156 ? 14.325 -4.527 -29.498 1.00 94.38 156 ALA A CA 1
ATOM 1213 C C . ALA A 1 156 ? 14.687 -4.033 -28.088 1.00 94.38 156 ALA A C 1
ATOM 1215 O O . ALA A 1 156 ? 13.965 -4.301 -27.125 1.00 94.38 156 ALA A O 1
ATOM 1216 N N . SER A 1 157 ? 15.785 -3.282 -27.957 1.00 94.19 157 SER A N 1
ATOM 1217 C CA . SER A 1 157 ? 16.196 -2.699 -26.678 1.00 94.19 157 SER A CA 1
ATOM 1218 C C . SER A 1 157 ? 15.198 -1.656 -26.172 1.00 94.19 157 SER A C 1
ATOM 1220 O O . SER A 1 157 ? 14.964 -1.579 -24.965 1.00 94.19 157 SER A O 1
ATOM 1222 N N . GLU A 1 158 ? 14.628 -0.838 -27.057 1.00 92.56 158 GLU A N 1
ATOM 1223 C CA . GLU A 1 158 ? 13.605 0.141 -26.694 1.00 92.56 158 GLU A CA 1
ATOM 1224 C C . GLU A 1 158 ? 12.289 -0.540 -26.311 1.00 92.56 158 GLU A C 1
ATOM 1226 O O . GLU A 1 158 ? 11.712 -0.195 -25.280 1.00 92.56 158 GLU A O 1
ATOM 1231 N N . ALA A 1 159 ? 11.858 -1.550 -27.069 1.00 95.50 159 ALA A N 1
ATOM 1232 C CA . ALA A 1 159 ? 10.670 -2.337 -26.755 1.00 95.50 159 ALA A CA 1
ATOM 1233 C C . ALA A 1 159 ? 10.783 -3.010 -25.377 1.00 95.50 159 ALA A C 1
ATOM 1235 O O . ALA A 1 159 ? 9.874 -2.880 -24.557 1.00 95.50 159 ALA A O 1
ATOM 1236 N N . ALA A 1 160 ? 11.925 -3.637 -25.074 1.00 95.94 160 ALA A N 1
ATOM 1237 C CA . ALA A 1 160 ? 12.179 -4.247 -23.768 1.00 95.94 160 ALA A CA 1
ATOM 1238 C C . ALA A 1 160 ? 12.175 -3.216 -22.623 1.00 95.94 160 ALA A C 1
ATOM 1240 O O . ALA A 1 160 ? 11.652 -3.481 -21.535 1.00 95.94 160 ALA A O 1
ATOM 1241 N N . ARG A 1 161 ? 12.726 -2.014 -22.863 1.00 94.81 161 ARG A N 1
ATOM 1242 C CA . ARG A 1 161 ? 12.673 -0.909 -21.894 1.00 94.81 161 ARG A CA 1
ATOM 1243 C C . ARG A 1 161 ? 11.227 -0.491 -21.626 1.00 94.81 161 ARG A C 1
ATOM 1245 O O . ARG A 1 161 ? 10.831 -0.415 -20.467 1.00 94.81 161 ARG A O 1
ATOM 1252 N N . LEU A 1 162 ? 10.442 -0.259 -22.677 1.00 96.00 162 LEU A N 1
ATOM 1253 C CA . LEU A 1 162 ? 9.038 0.145 -22.562 1.00 96.00 162 LEU A CA 1
ATOM 1254 C C . LEU A 1 162 ? 8.186 -0.925 -21.868 1.00 96.00 162 LEU A C 1
ATOM 1256 O O . LEU A 1 162 ? 7.328 -0.588 -21.056 1.00 96.00 162 LEU A O 1
ATOM 1260 N N . GLU A 1 163 ? 8.437 -2.208 -22.133 1.00 95.69 163 GLU A N 1
ATOM 1261 C CA . GLU A 1 163 ? 7.756 -3.312 -21.451 1.00 95.69 163 GLU A CA 1
ATOM 1262 C C . GLU A 1 163 ? 8.078 -3.339 -19.952 1.00 95.69 163 GLU A C 1
ATOM 1264 O O . GLU A 1 163 ? 7.171 -3.466 -19.125 1.00 95.69 163 GLU A O 1
ATOM 1269 N N . THR A 1 164 ? 9.352 -3.153 -19.597 1.00 96.38 164 THR A N 1
ATOM 1270 C CA . THR A 1 164 ? 9.801 -3.075 -18.200 1.00 96.38 164 THR A CA 1
ATOM 1271 C C . THR A 1 164 ? 9.162 -1.884 -17.484 1.00 96.38 164 THR A C 1
ATOM 1273 O O . THR A 1 164 ? 8.631 -2.035 -16.384 1.00 96.38 164 THR A O 1
ATOM 1276 N N . GLU A 1 165 ? 9.152 -0.708 -18.117 1.00 95.56 165 GLU A N 1
ATOM 1277 C CA . GLU A 1 165 ? 8.506 0.496 -17.585 1.00 95.56 165 GLU A CA 1
ATOM 1278 C C . GLU A 1 165 ? 6.990 0.305 -17.418 1.00 95.56 165 GLU A C 1
ATOM 1280 O O . GLU A 1 165 ? 6.426 0.683 -16.391 1.00 95.56 165 GLU A O 1
ATOM 1285 N N . ALA A 1 166 ? 6.320 -0.321 -18.389 1.00 95.94 166 ALA A N 1
ATOM 1286 C CA . ALA A 1 166 ? 4.892 -0.617 -18.311 1.00 95.94 166 ALA A CA 1
ATOM 1287 C C . ALA A 1 166 ? 4.574 -1.641 -17.213 1.00 95.94 166 ALA A C 1
ATOM 1289 O O . ALA A 1 166 ? 3.571 -1.508 -16.512 1.00 95.94 166 ALA A O 1
ATOM 1290 N N . HIS A 1 167 ? 5.416 -2.662 -17.036 1.00 95.94 167 HIS A N 1
ATOM 1291 C CA . HIS A 1 167 ? 5.277 -3.617 -15.942 1.00 95.94 167 HIS A CA 1
ATOM 1292 C C . HIS A 1 167 ? 5.449 -2.935 -14.581 1.00 95.94 167 HIS A C 1
ATOM 1294 O O . HIS A 1 167 ? 4.595 -3.116 -13.716 1.00 95.94 167 HIS A O 1
ATOM 1300 N N . ALA A 1 168 ? 6.480 -2.100 -14.420 1.00 96.31 168 ALA A N 1
ATOM 1301 C CA . ALA A 1 168 ? 6.710 -1.343 -13.193 1.00 96.31 168 ALA A CA 1
ATOM 1302 C C . ALA A 1 168 ? 5.511 -0.446 -12.838 1.00 96.31 168 ALA A C 1
ATOM 1304 O O . ALA A 1 168 ? 5.040 -0.489 -11.704 1.00 96.31 168 ALA A O 1
ATOM 1305 N N . ARG A 1 169 ? 4.952 0.279 -13.819 1.00 96.62 169 ARG A N 1
ATOM 1306 C CA . ARG A 1 169 ? 3.741 1.096 -13.621 1.00 96.62 169 ARG A CA 1
ATOM 1307 C C . ARG A 1 169 ? 2.543 0.267 -13.161 1.00 96.62 169 ARG A C 1
ATOM 1309 O O . ARG A 1 169 ? 1.882 0.648 -12.206 1.00 96.62 169 ARG A O 1
ATOM 1316 N N . ARG A 1 170 ? 2.285 -0.886 -13.791 1.00 95.94 170 ARG A N 1
ATOM 1317 C CA . ARG A 1 170 ? 1.170 -1.769 -13.396 1.00 95.94 170 ARG A CA 1
ATOM 1318 C C . ARG A 1 170 ? 1.314 -2.288 -11.966 1.00 95.94 170 ARG A C 1
ATOM 1320 O O . ARG A 1 170 ? 0.318 -2.390 -11.257 1.00 95.94 170 ARG A O 1
ATOM 1327 N N . VAL A 1 171 ? 2.535 -2.629 -11.551 1.00 96.06 171 VAL A N 1
ATOM 1328 C CA . VAL A 1 171 ? 2.812 -3.066 -10.175 1.00 96.06 171 VAL A CA 1
ATOM 1329 C C . VAL A 1 171 ? 2.572 -1.921 -9.191 1.00 96.06 171 VAL A C 1
ATOM 1331 O O . VAL A 1 171 ? 1.899 -2.126 -8.184 1.00 96.06 171 VAL A O 1
ATOM 1334 N N . GLU A 1 172 ? 3.059 -0.718 -9.497 1.00 95.75 172 GLU A N 1
ATOM 1335 C CA . GLU A 1 172 ? 2.855 0.468 -8.658 1.00 95.75 172 GLU A CA 1
ATOM 1336 C C . GLU A 1 172 ? 1.365 0.832 -8.525 1.00 95.75 172 GLU A C 1
ATOM 1338 O O . GLU A 1 172 ? 0.883 1.070 -7.417 1.00 95.75 172 GLU A O 1
ATOM 1343 N N . GLU A 1 173 ? 0.612 0.812 -9.627 1.00 96.00 173 GLU A N 1
ATOM 1344 C CA . GLU A 1 173 ? -0.836 1.061 -9.639 1.00 96.00 173 GLU A CA 1
ATOM 1345 C C . GLU A 1 173 ? -1.606 0.018 -8.814 1.00 96.00 173 GLU A C 1
ATOM 1347 O O . GLU A 1 173 ? -2.479 0.380 -8.023 1.00 96.00 173 GLU A O 1
ATOM 1352 N N . ALA A 1 174 ? -1.259 -1.268 -8.942 1.00 94.56 174 ALA A N 1
ATOM 1353 C CA . ALA A 1 174 ? -1.874 -2.335 -8.155 1.00 94.56 174 ALA A CA 1
ATOM 1354 C C . ALA A 1 174 ? -1.594 -2.171 -6.650 1.00 94.56 174 ALA A C 1
ATOM 1356 O O . ALA A 1 174 ? -2.519 -2.238 -5.840 1.00 94.56 174 ALA A O 1
ATOM 1357 N N . GLN A 1 175 ? -0.345 -1.874 -6.276 1.00 94.00 175 GLN A N 1
ATOM 1358 C CA . GLN A 1 175 ? 0.033 -1.610 -4.884 1.00 94.00 175 GLN A CA 1
ATOM 1359 C C . GLN A 1 175 ? -0.672 -0.371 -4.318 1.00 94.00 175 GLN A C 1
ATOM 1361 O O . GLN A 1 175 ? -1.108 -0.368 -3.164 1.00 94.00 175 GLN A O 1
ATOM 1366 N N . ALA A 1 176 ? -0.817 0.689 -5.118 1.00 96.00 176 ALA A N 1
ATOM 1367 C CA . ALA A 1 176 ? -1.538 1.889 -4.712 1.00 96.00 176 ALA A CA 1
ATOM 1368 C C . ALA A 1 176 ? -3.023 1.597 -4.443 1.00 96.00 176 ALA A C 1
ATOM 1370 O O . ALA A 1 176 ? -3.541 2.044 -3.417 1.00 96.00 176 ALA A O 1
ATOM 1371 N N . ALA A 1 177 ? -3.675 0.811 -5.306 1.00 95.12 177 ALA A N 1
ATOM 1372 C CA . ALA A 1 177 ? -5.069 0.405 -5.138 1.00 95.12 177 ALA A CA 1
ATOM 1373 C C . ALA A 1 177 ? -5.276 -0.476 -3.892 1.00 95.12 177 ALA A C 1
ATOM 1375 O O . ALA A 1 177 ? -6.230 -0.275 -3.137 1.00 95.12 177 ALA A O 1
ATOM 1376 N N . GLU A 1 178 ? -4.366 -1.420 -3.628 1.00 94.81 178 GLU A N 1
ATOM 1377 C CA . GLU A 1 178 ? -4.399 -2.234 -2.407 1.00 94.81 178 GLU A CA 1
ATOM 1378 C C . GLU A 1 178 ? -4.244 -1.373 -1.146 1.00 94.81 178 GLU A C 1
ATOM 1380 O O . GLU A 1 178 ? -5.040 -1.485 -0.208 1.00 94.81 178 GLU A O 1
ATOM 1385 N N . ARG A 1 179 ? -3.277 -0.449 -1.137 1.00 95.81 179 ARG A N 1
ATOM 1386 C CA . ARG A 1 179 ? -3.079 0.487 -0.023 1.00 95.81 179 ARG A CA 1
ATOM 1387 C C . ARG A 1 179 ? -4.306 1.365 0.212 1.00 95.81 179 ARG A C 1
ATOM 1389 O O . ARG A 1 179 ? -4.712 1.543 1.359 1.00 95.81 179 ARG A O 1
ATOM 1396 N N . GLU A 1 180 ? -4.904 1.911 -0.845 1.00 96.31 180 GLU A N 1
ATOM 1397 C CA . GLU A 1 180 ? -6.121 2.725 -0.745 1.00 96.31 180 GLU A CA 1
ATOM 1398 C C . GLU A 1 180 ? -7.280 1.923 -0.143 1.00 96.31 180 GLU A C 1
ATOM 1400 O O . GLU A 1 180 ? -7.943 2.394 0.785 1.00 96.31 180 GLU A O 1
ATOM 1405 N N . LYS A 1 181 ? -7.472 0.677 -0.597 1.00 95.06 181 LYS A N 1
ATOM 1406 C CA . LYS A 1 181 ? -8.480 -0.230 -0.040 1.00 95.06 181 LYS A CA 1
ATOM 1407 C C . LYS A 1 181 ? -8.265 -0.460 1.457 1.00 95.06 181 LYS A C 1
ATOM 1409 O O . LYS A 1 181 ? -9.212 -0.327 2.233 1.00 95.06 181 LYS A O 1
ATOM 1414 N N . ALA A 1 182 ? -7.034 -0.758 1.873 1.00 95.62 182 ALA A N 1
ATOM 1415 C CA . ALA A 1 182 ? -6.708 -0.984 3.278 1.00 95.62 182 ALA A CA 1
ATOM 1416 C C . ALA A 1 182 ? -6.959 0.264 4.139 1.00 95.62 182 ALA A C 1
ATOM 1418 O O . ALA A 1 182 ? -7.623 0.182 5.173 1.00 95.62 182 ALA A O 1
ATOM 1419 N N . VAL A 1 183 ? -6.497 1.437 3.692 1.00 96.38 183 VAL A N 1
ATOM 1420 C CA . VAL A 1 183 ? -6.719 2.712 4.396 1.00 96.38 183 VAL A CA 1
ATOM 1421 C C . VAL A 1 183 ? -8.211 3.030 4.511 1.00 96.38 183 VAL A C 1
ATOM 1423 O O . VAL A 1 183 ? -8.667 3.446 5.578 1.00 96.38 183 VAL A O 1
ATOM 1426 N N . SER A 1 184 ? -8.987 2.804 3.449 1.00 96.62 184 SER A N 1
ATOM 1427 C CA . SER A 1 184 ? -10.439 3.006 3.447 1.00 96.62 184 SER A CA 1
ATOM 1428 C C . SER A 1 184 ? -11.149 2.101 4.461 1.00 96.62 184 SER A C 1
ATOM 1430 O O . SER A 1 184 ? -11.951 2.579 5.265 1.00 96.62 184 SER A O 1
ATOM 1432 N N . GLN A 1 185 ? -10.798 0.812 4.511 1.00 96.00 185 GLN A N 1
ATOM 1433 C CA . GLN A 1 185 ? -11.395 -0.141 5.454 1.00 96.00 185 GLN A CA 1
ATOM 1434 C C . GLN A 1 185 ? -11.047 0.170 6.914 1.00 96.00 185 GLN A C 1
ATOM 1436 O O . GLN A 1 185 ? -11.929 0.126 7.778 1.00 96.00 185 GLN A O 1
ATOM 1441 N N . VAL A 1 186 ? -9.794 0.546 7.189 1.00 96.12 186 VAL A N 1
ATOM 1442 C CA . VAL A 1 186 ? -9.374 1.003 8.522 1.00 96.12 186 VAL A CA 1
ATOM 1443 C C . VAL A 1 186 ? -10.123 2.278 8.909 1.00 96.12 186 VAL A C 1
ATOM 1445 O O . VAL A 1 186 ? -10.629 2.379 10.026 1.00 96.12 186 VAL A O 1
ATOM 1448 N N . SER A 1 187 ? -10.263 3.229 7.983 1.00 97.06 187 SER A N 1
ATOM 1449 C CA . SER A 1 187 ? -10.998 4.478 8.220 1.00 97.06 187 SER A CA 1
ATOM 1450 C C . SER A 1 187 ? -12.474 4.221 8.532 1.00 97.06 187 SER A C 1
ATOM 1452 O O . SER A 1 187 ? -13.023 4.835 9.448 1.00 97.06 187 SER A O 1
ATOM 1454 N N . ALA A 1 188 ? -13.111 3.285 7.824 1.00 96.56 188 ALA A N 1
ATOM 1455 C CA . ALA A 1 188 ? -14.481 2.861 8.102 1.00 96.56 188 ALA A CA 1
ATOM 1456 C C . ALA A 1 188 ? -14.612 2.240 9.504 1.00 96.56 188 ALA A C 1
ATOM 1458 O O . ALA A 1 188 ? -15.520 2.610 10.250 1.00 96.56 188 ALA A O 1
ATOM 1459 N N . GLY A 1 189 ? -13.669 1.377 9.901 1.00 96.56 189 GLY A N 1
ATOM 1460 C CA . GLY A 1 189 ? -13.641 0.792 11.245 1.00 96.56 189 GLY A CA 1
ATOM 1461 C C . GLY A 1 189 ? -13.437 1.822 12.355 1.00 96.56 189 GLY A C 1
ATOM 1462 O O . GLY A 1 189 ? -14.148 1.799 13.358 1.00 96.56 189 GLY A O 1
ATOM 1463 N N . MET A 1 190 ? -12.535 2.785 12.154 1.00 97.44 190 MET A N 1
ATOM 1464 C CA . MET A 1 190 ? -12.346 3.909 13.080 1.00 97.44 190 MET A CA 1
ATOM 1465 C C . MET A 1 190 ? -13.600 4.785 13.183 1.00 97.44 190 MET A C 1
ATOM 1467 O O . MET A 1 190 ? -13.945 5.237 14.273 1.00 97.44 190 MET A O 1
ATOM 1471 N N . ASN A 1 191 ? -14.313 5.009 12.074 1.00 98.12 191 ASN A N 1
ATOM 1472 C CA . ASN A 1 191 ? -15.562 5.771 12.075 1.00 98.12 191 ASN A CA 1
ATOM 1473 C C . ASN A 1 191 ? -16.677 5.056 12.856 1.00 98.12 191 ASN A C 1
ATOM 1475 O O . ASN A 1 191 ? -17.394 5.707 13.615 1.00 98.12 191 ASN A O 1
ATOM 1479 N N . ALA A 1 192 ? -16.804 3.734 12.697 1.00 97.69 192 ALA A N 1
ATOM 1480 C CA . ALA A 1 192 ? -17.750 2.920 13.461 1.00 97.69 192 ALA A CA 1
ATOM 1481 C C . ALA A 1 192 ? -17.449 2.990 14.967 1.00 97.69 192 ALA A C 1
ATOM 1483 O O . ALA A 1 192 ? -18.329 3.333 15.758 1.00 97.69 192 ALA A O 1
ATOM 1484 N N . LEU A 1 193 ? -16.180 2.806 15.349 1.00 96.75 193 LEU A N 1
ATOM 1485 C CA . LEU A 1 193 ? -15.736 2.934 16.738 1.00 96.75 193 LEU A CA 1
ATOM 1486 C C . LEU A 1 193 ? -16.025 4.331 17.314 1.00 96.75 193 LEU A C 1
ATOM 1488 O O . LEU A 1 193 ? -16.536 4.441 18.425 1.00 96.75 193 LEU A O 1
ATOM 1492 N N . ALA A 1 194 ? -15.760 5.400 16.557 1.00 97.88 194 ALA A N 1
ATOM 1493 C CA . ALA A 1 194 ? -16.045 6.772 16.986 1.00 97.88 194 ALA A CA 1
ATOM 1494 C C . ALA A 1 194 ? -17.545 7.036 17.220 1.00 97.88 194 ALA A C 1
ATOM 1496 O O . ALA A 1 194 ? -17.902 7.899 18.020 1.00 97.88 194 ALA A O 1
ATOM 1497 N N . LYS A 1 195 ? -18.426 6.286 16.548 1.00 97.69 195 LYS A N 1
ATOM 1498 C CA . LYS A 1 195 ? -19.882 6.309 16.761 1.00 97.69 195 LYS A CA 1
ATOM 1499 C C . LYS A 1 195 ? -20.345 5.383 17.892 1.00 97.69 195 LYS A C 1
ATOM 1501 O O . LYS A 1 195 ? -21.540 5.336 18.170 1.00 97.69 195 LYS A O 1
ATOM 1506 N N . GLY A 1 196 ? -19.428 4.656 18.531 1.00 96.50 196 GLY A N 1
ATOM 1507 C CA . GLY A 1 196 ? -19.738 3.665 19.561 1.00 96.50 196 GLY A CA 1
ATOM 1508 C C . GLY A 1 196 ? -20.280 2.342 19.014 1.00 96.50 196 GLY A C 1
ATOM 1509 O O . GLY A 1 196 ? -20.767 1.525 19.792 1.00 96.50 196 GLY A O 1
ATOM 1510 N N . ASP A 1 197 ? -20.204 2.109 17.701 1.00 97.56 197 ASP A N 1
ATOM 1511 C CA . ASP A 1 197 ? -20.579 0.828 17.108 1.00 97.56 197 ASP A CA 1
ATOM 1512 C C . ASP A 1 197 ? -19.438 -0.177 17.285 1.00 97.56 197 ASP A C 1
ATOM 1514 O O . ASP A 1 197 ? -18.506 -0.232 16.483 1.00 97.56 197 ASP A O 1
ATOM 1518 N N . LEU A 1 198 ? -19.529 -0.978 18.349 1.00 96.81 198 LEU A N 1
ATOM 1519 C CA . LEU A 1 198 ? -18.577 -2.044 18.660 1.00 96.81 198 LEU A CA 1
ATOM 1520 C C . LEU A 1 198 ? -18.847 -3.350 17.897 1.00 96.81 198 LEU A C 1
ATOM 1522 O O . LEU A 1 198 ? -18.080 -4.301 18.033 1.00 96.81 198 LEU A O 1
ATOM 1526 N N . THR A 1 199 ? -19.904 -3.409 17.082 1.00 95.94 199 THR A N 1
ATOM 1527 C CA . THR A 1 199 ? -20.289 -4.615 16.330 1.00 95.94 199 THR A CA 1
ATOM 1528 C C . THR A 1 199 ? -19.599 -4.704 14.971 1.00 95.94 199 THR A C 1
ATOM 1530 O O . THR A 1 199 ? -19.481 -5.792 14.404 1.00 95.94 199 THR A O 1
ATOM 1533 N N . TYR A 1 200 ? -19.073 -3.585 14.462 1.00 96.75 200 TYR A N 1
ATOM 1534 C CA . TYR A 1 200 ? -18.324 -3.569 13.212 1.00 96.75 200 TYR A CA 1
ATOM 1535 C C . TYR A 1 200 ? -17.094 -4.486 13.281 1.00 96.75 200 TYR A C 1
ATOM 1537 O O . TYR A 1 200 ? -16.340 -4.503 14.261 1.00 96.75 200 TYR A O 1
ATOM 1545 N N . ARG A 1 201 ? -16.868 -5.236 12.201 1.00 96.50 201 ARG A N 1
ATOM 1546 C CA . ARG A 1 201 ? -15.663 -6.036 11.976 1.00 96.50 201 ARG A CA 1
ATOM 1547 C C . ARG A 1 201 ? -15.110 -5.703 10.603 1.00 96.50 201 ARG A C 1
ATOM 1549 O O . ARG A 1 201 ? -15.859 -5.635 9.630 1.00 96.50 201 ARG A O 1
ATOM 1556 N N . MET A 1 202 ? -13.798 -5.503 10.520 1.00 96.00 202 MET A N 1
ATOM 1557 C CA . MET A 1 202 ? -13.155 -5.293 9.231 1.00 96.00 202 MET A CA 1
ATOM 1558 C C . MET A 1 202 ? -13.281 -6.558 8.365 1.00 96.00 202 MET A C 1
ATOM 1560 O O . MET A 1 202 ? -13.029 -7.658 8.875 1.00 96.00 202 MET A O 1
ATOM 1564 N N . PRO A 1 203 ? -13.653 -6.422 7.076 1.00 93.00 203 PRO A N 1
ATOM 1565 C CA . PRO A 1 203 ? -13.879 -7.564 6.197 1.00 93.00 203 PRO A CA 1
ATOM 1566 C C . PRO A 1 203 ? -12.617 -8.391 5.922 1.00 93.00 203 PRO A C 1
ATOM 1568 O O . PRO A 1 203 ? -11.485 -7.922 6.046 1.00 93.00 203 PRO A O 1
ATOM 1571 N N . ALA A 1 204 ? -12.814 -9.638 5.487 1.00 91.56 204 ALA A N 1
ATOM 1572 C CA . ALA A 1 204 ? -11.717 -10.552 5.174 1.00 91.56 204 ALA A CA 1
ATOM 1573 C C . ALA A 1 204 ? -10.942 -10.182 3.895 1.00 91.56 204 ALA A C 1
ATOM 1575 O O . ALA A 1 204 ? -9.823 -10.654 3.719 1.00 91.56 204 ALA A O 1
ATOM 1576 N N . ASP A 1 205 ? -11.519 -9.346 3.030 1.00 93.06 205 ASP A N 1
ATOM 1577 C CA . ASP A 1 205 ? -10.999 -8.997 1.704 1.00 93.06 205 ASP A CA 1
ATOM 1578 C C . ASP A 1 205 ? -9.951 -7.865 1.711 1.00 93.06 205 ASP A C 1
ATOM 1580 O O . ASP A 1 205 ? -9.626 -7.314 0.653 1.00 93.06 205 ASP A O 1
ATOM 1584 N N . ILE A 1 206 ? -9.430 -7.510 2.887 1.00 93.56 206 ILE A N 1
ATOM 1585 C CA . ILE A 1 206 ? -8.280 -6.617 3.022 1.00 93.56 206 ILE A CA 1
ATOM 1586 C C . ILE A 1 206 ? -7.046 -7.256 2.353 1.00 93.56 206 ILE A C 1
ATOM 1588 O O . ILE A 1 206 ? -6.875 -8.478 2.449 1.00 93.56 206 ILE A O 1
ATOM 1592 N N . PRO A 1 207 ? -6.170 -6.484 1.681 1.00 93.56 207 PRO A N 1
ATOM 1593 C CA . PRO A 1 207 ? -4.952 -7.049 1.108 1.00 93.56 207 PRO A CA 1
ATOM 1594 C C . PRO A 1 207 ? -4.105 -7.754 2.171 1.00 93.56 207 PRO A C 1
ATOM 1596 O O . PRO A 1 207 ? -4.027 -7.306 3.319 1.00 93.56 207 PRO A O 1
ATOM 1599 N N . ALA A 1 208 ? -3.470 -8.863 1.785 1.00 92.12 208 ALA A N 1
ATOM 1600 C CA . ALA A 1 208 ? -2.819 -9.786 2.716 1.00 92.12 208 ALA A CA 1
ATOM 1601 C C . ALA A 1 208 ? -1.735 -9.119 3.581 1.00 92.12 208 ALA A C 1
ATOM 1603 O O . ALA A 1 208 ? -1.602 -9.455 4.757 1.00 92.12 208 ALA A O 1
ATOM 1604 N N . GLU A 1 209 ? -1.013 -8.133 3.037 1.00 94.25 209 GLU A N 1
ATOM 1605 C CA . GLU A 1 209 ? -0.007 -7.347 3.766 1.00 94.25 209 GLU A CA 1
ATOM 1606 C C . GLU A 1 209 ? -0.593 -6.610 4.987 1.00 94.25 209 GLU A C 1
ATOM 1608 O O . GLU A 1 209 ? 0.082 -6.430 6.000 1.00 94.25 209 GLU A O 1
ATOM 1613 N N . TYR A 1 210 ? -1.880 -6.255 4.942 1.00 95.62 210 TYR A N 1
ATOM 1614 C CA . TYR A 1 210 ? -2.583 -5.539 6.008 1.00 95.62 210 TYR A CA 1
ATOM 1615 C C . TYR A 1 210 ? -3.474 -6.446 6.871 1.00 95.62 210 TYR A C 1
ATOM 1617 O O . TYR A 1 210 ? -4.172 -5.951 7.759 1.00 95.62 210 TYR A O 1
ATOM 1625 N N . ALA A 1 211 ? -3.436 -7.771 6.676 1.00 95.19 211 ALA A N 1
ATOM 1626 C CA . ALA A 1 211 ? -4.256 -8.722 7.434 1.00 95.19 211 ALA A CA 1
ATOM 1627 C C . ALA A 1 211 ? -4.057 -8.596 8.954 1.00 95.19 211 ALA A C 1
ATOM 1629 O O . ALA A 1 211 ? -5.022 -8.652 9.712 1.00 95.19 211 ALA A O 1
ATOM 1630 N N . LYS A 1 212 ? -2.827 -8.315 9.404 1.00 96.62 212 LYS A N 1
ATOM 1631 C CA . LYS A 1 212 ? -2.535 -8.087 10.825 1.00 96.62 212 LYS A CA 1
ATOM 1632 C C . LYS A 1 212 ? -3.311 -6.897 11.403 1.00 96.62 212 LYS A C 1
ATOM 1634 O O . LYS A 1 212 ? -3.801 -6.983 12.521 1.00 96.62 212 LYS A O 1
ATOM 1639 N N . ILE A 1 213 ? -3.458 -5.807 10.644 1.00 96.25 213 ILE A N 1
ATOM 1640 C CA . ILE A 1 213 ? -4.219 -4.625 11.084 1.00 96.25 213 ILE A CA 1
ATOM 1641 C C . ILE A 1 213 ? -5.696 -4.991 11.258 1.00 96.25 213 ILE A C 1
ATOM 1643 O O . ILE A 1 213 ? -6.313 -4.599 12.248 1.00 96.25 213 ILE A O 1
ATOM 1647 N N . ARG A 1 214 ? -6.251 -5.775 10.323 1.00 96.56 214 ARG A N 1
ATOM 1648 C CA . ARG A 1 214 ? -7.610 -6.325 10.431 1.00 96.56 214 ARG A CA 1
ATOM 1649 C C . ARG A 1 214 ? -7.789 -7.141 11.701 1.00 96.56 214 ARG A C 1
ATOM 1651 O O . ARG A 1 214 ? -8.739 -6.903 12.445 1.00 96.56 214 ARG A O 1
ATOM 1658 N N . ASP A 1 215 ? -6.890 -8.087 11.929 1.00 97.56 215 ASP A N 1
ATOM 1659 C CA . ASP A 1 215 ? -6.998 -9.032 13.036 1.00 97.56 215 ASP A CA 1
ATOM 1660 C C . ASP A 1 215 ? -6.860 -8.322 14.391 1.00 97.56 215 ASP A C 1
ATOM 1662 O O . ASP A 1 215 ? -7.701 -8.515 15.272 1.00 97.56 215 ASP A O 1
ATOM 1666 N N . ASP A 1 216 ? -5.881 -7.422 14.526 1.00 97.75 216 ASP A N 1
ATOM 1667 C CA . ASP A 1 216 ? -5.670 -6.626 15.740 1.00 97.75 216 ASP A CA 1
ATOM 1668 C C . ASP A 1 216 ? -6.876 -5.717 16.039 1.00 97.75 216 ASP A C 1
ATOM 1670 O O . ASP A 1 216 ? -7.338 -5.642 17.180 1.00 97.75 216 ASP A O 1
ATOM 1674 N N . PHE A 1 217 ? -7.424 -5.043 15.022 1.00 97.50 217 PHE A N 1
ATOM 1675 C CA . PHE A 1 217 ? -8.612 -4.201 15.185 1.00 97.50 217 PHE A CA 1
ATOM 1676 C C . PHE A 1 217 ? -9.836 -5.022 15.601 1.00 97.50 217 PHE A C 1
ATOM 1678 O O . PHE A 1 217 ? -10.522 -4.651 16.550 1.00 97.50 217 PHE A O 1
ATOM 1685 N N . ASN A 1 218 ? -10.102 -6.149 14.936 1.00 97.69 218 ASN A N 1
ATOM 1686 C CA . ASN A 1 218 ? -11.247 -6.999 15.264 1.00 97.69 218 ASN A CA 1
ATOM 1687 C C . ASN A 1 218 ? -11.144 -7.557 16.692 1.00 97.69 218 ASN A C 1
ATOM 1689 O O . ASN A 1 218 ? -12.143 -7.567 17.410 1.00 97.69 218 ASN A O 1
ATOM 1693 N N . GLN A 1 219 ? -9.942 -7.942 17.131 1.00 98.25 219 GLN A N 1
ATOM 1694 C CA . GLN A 1 219 ? -9.698 -8.370 18.508 1.00 98.25 219 GLN A CA 1
ATOM 1695 C C . GLN A 1 219 ? -9.905 -7.228 19.517 1.00 98.25 219 GLN A C 1
ATOM 1697 O O . GLN A 1 219 ? -10.450 -7.445 20.600 1.00 98.25 219 GLN A O 1
ATOM 1702 N N . ALA A 1 220 ? -9.483 -6.003 19.190 1.00 97.94 220 ALA A N 1
ATOM 1703 C CA . ALA A 1 220 ? -9.721 -4.843 20.046 1.00 97.94 220 ALA A CA 1
ATOM 1704 C C . ALA A 1 220 ? -11.223 -4.540 20.189 1.00 97.94 220 ALA A C 1
ATOM 1706 O O . ALA A 1 220 ? -11.695 -4.308 21.304 1.00 97.94 220 ALA A O 1
ATOM 1707 N N . MET A 1 221 ? -11.976 -4.603 19.086 1.00 97.75 221 MET A N 1
ATOM 1708 C CA . MET A 1 221 ? -13.431 -4.415 19.076 1.00 97.75 221 MET A CA 1
ATOM 1709 C C . MET A 1 221 ? -14.148 -5.470 19.920 1.00 97.75 221 MET A C 1
ATOM 1711 O O . MET A 1 221 ? -14.995 -5.117 20.735 1.00 97.75 221 MET A O 1
ATOM 1715 N N . GLU A 1 222 ? -13.755 -6.740 19.803 1.00 98.12 222 GLU A N 1
ATOM 1716 C CA . GLU A 1 222 ? -14.298 -7.836 20.615 1.00 98.12 222 GLU A CA 1
ATOM 1717 C C . GLU A 1 222 ? -14.070 -7.610 22.119 1.00 98.12 222 GLU A C 1
ATOM 1719 O O . GLU A 1 222 ? -14.979 -7.782 22.932 1.00 98.12 222 GLU A O 1
ATOM 1724 N N . ARG A 1 223 ? -12.873 -7.156 22.513 1.00 98.19 223 ARG A N 1
ATOM 1725 C CA . ARG A 1 223 ? -12.581 -6.838 23.921 1.00 98.19 223 ARG A CA 1
ATOM 1726 C C . ARG A 1 223 ? -13.409 -5.663 24.435 1.00 98.19 223 ARG A C 1
ATOM 1728 O O . ARG A 1 223 ? -13.891 -5.711 25.565 1.00 98.19 223 ARG A O 1
ATOM 1735 N N . LEU A 1 224 ? -13.564 -4.613 23.629 1.00 97.88 224 LEU A N 1
ATOM 1736 C CA . LEU A 1 224 ? -14.391 -3.455 23.977 1.00 97.88 224 LEU A CA 1
ATOM 1737 C C . LEU A 1 224 ? -15.863 -3.855 24.131 1.00 97.88 224 LEU A C 1
ATOM 1739 O O . LEU A 1 224 ? -16.491 -3.489 25.124 1.00 97.88 224 LEU A O 1
ATOM 1743 N N . GLU A 1 225 ? -16.392 -4.644 23.195 1.00 97.81 225 GLU A N 1
ATOM 1744 C CA . GLU A 1 225 ? -17.756 -5.178 23.237 1.00 97.81 225 GLU A CA 1
ATOM 1745 C C . GLU A 1 225 ? -17.999 -6.004 24.508 1.00 97.81 225 GLU A C 1
ATOM 1747 O O . GLU A 1 225 ? -19.003 -5.808 25.201 1.00 97.81 225 GLU A O 1
ATOM 1752 N N . GLY A 1 226 ? -17.047 -6.873 24.866 1.00 98.12 226 GLY A N 1
ATOM 1753 C CA . GLY A 1 226 ? -17.094 -7.654 26.101 1.00 98.12 226 GLY A CA 1
ATOM 1754 C C . GLY A 1 226 ? -17.144 -6.775 27.354 1.00 98.12 226 GLY A C 1
ATOM 1755 O O . GLY A 1 226 ? -18.002 -6.977 28.212 1.00 98.12 226 GLY A O 1
ATOM 1756 N N . MET A 1 227 ? -16.287 -5.751 27.439 1.00 97.94 227 MET A N 1
ATOM 1757 C CA . MET A 1 227 ? -16.282 -4.820 28.576 1.00 97.94 227 MET A CA 1
ATOM 1758 C C . MET A 1 227 ? -17.606 -4.060 28.710 1.00 97.94 227 MET A C 1
ATOM 1760 O O . MET A 1 227 ? -18.155 -3.979 29.809 1.00 97.94 227 MET A O 1
ATOM 1764 N N . VAL A 1 228 ? -18.152 -3.537 27.607 1.00 97.62 228 VAL A N 1
ATOM 1765 C CA . VAL A 1 228 ? -19.445 -2.829 27.620 1.00 97.62 228 VAL A CA 1
ATOM 1766 C C . VAL A 1 228 ? -20.582 -3.766 28.031 1.00 97.62 228 VAL A C 1
ATOM 1768 O O . VAL A 1 228 ? -21.443 -3.377 28.822 1.00 97.62 228 VAL A O 1
ATOM 1771 N N . SER A 1 229 ? -20.552 -5.020 27.576 1.00 97.56 229 SER A N 1
ATOM 1772 C CA . SER A 1 229 ? -21.529 -6.040 27.974 1.00 97.56 229 SER A CA 1
ATOM 1773 C C . SER A 1 229 ? -21.471 -6.338 29.476 1.00 97.56 229 SER A C 1
ATOM 1775 O O . SER A 1 229 ? -22.511 -6.410 30.131 1.00 97.56 229 SER A O 1
ATOM 1777 N N . THR A 1 230 ? -20.271 -6.443 30.057 1.00 98.31 230 THR A N 1
ATOM 1778 C CA . THR A 1 230 ? -20.097 -6.612 31.510 1.00 98.31 230 THR A CA 1
ATOM 1779 C C . THR A 1 230 ? -20.602 -5.403 32.296 1.00 98.31 230 THR A C 1
ATOM 1781 O O . THR A 1 230 ? -21.282 -5.576 33.310 1.00 98.31 230 THR A O 1
ATOM 1784 N N . ILE A 1 231 ? -20.315 -4.182 31.829 1.00 98.12 231 ILE A N 1
ATOM 1785 C CA . ILE A 1 231 ? -20.814 -2.951 32.460 1.00 98.12 231 ILE A CA 1
ATOM 1786 C C . ILE A 1 231 ? -22.343 -2.956 32.464 1.00 98.12 231 ILE A C 1
ATOM 1788 O O . ILE A 1 231 ? -22.940 -2.761 33.520 1.00 98.12 231 ILE A O 1
ATOM 1792 N N . LYS A 1 232 ? -22.972 -3.265 31.323 1.00 97.75 232 LYS A N 1
ATOM 1793 C CA . LYS A 1 232 ? -24.431 -3.360 31.210 1.00 97.75 232 LYS A CA 1
ATOM 1794 C C . LYS A 1 232 ? -25.018 -4.363 32.206 1.00 97.75 232 LYS A C 1
ATOM 1796 O O . LYS A 1 232 ? -25.908 -4.001 32.967 1.00 97.75 232 LYS A O 1
ATOM 1801 N N . ALA A 1 233 ? -24.489 -5.586 32.246 1.00 98.12 233 ALA A N 1
ATOM 1802 C CA . ALA A 1 233 ? -24.963 -6.621 33.168 1.00 98.12 233 ALA A CA 1
ATOM 1803 C C . ALA A 1 233 ? -24.821 -6.201 34.645 1.00 98.12 233 ALA A C 1
ATOM 1805 O O . ALA A 1 233 ? -25.697 -6.476 35.469 1.00 98.12 233 ALA A O 1
ATOM 1806 N N . THR A 1 234 ? -23.742 -5.487 34.975 1.00 98.31 234 THR A N 1
ATOM 1807 C CA . THR A 1 234 ? -23.506 -4.958 36.325 1.00 98.31 234 THR A CA 1
ATOM 1808 C C . THR A 1 234 ? -24.496 -3.843 36.665 1.00 98.31 234 THR A C 1
ATOM 1810 O O . THR A 1 234 ? -25.059 -3.840 37.757 1.00 98.31 234 THR A O 1
ATOM 1813 N N . SER A 1 235 ? -24.755 -2.917 35.737 1.00 98.38 235 SER A N 1
ATOM 1814 C CA . SER A 1 235 ? -25.754 -1.857 35.915 1.00 98.38 235 SER A CA 1
ATOM 1815 C C . SER A 1 235 ? -27.165 -2.413 36.095 1.00 98.38 235 SER A C 1
ATOM 1817 O O . SER A 1 235 ? -27.877 -1.952 36.984 1.00 98.38 235 SER A O 1
ATOM 1819 N N . ASP A 1 236 ? -27.543 -3.428 35.314 1.00 98.25 236 ASP A N 1
ATOM 1820 C CA . ASP A 1 236 ? -28.843 -4.096 35.435 1.00 98.25 236 ASP A CA 1
ATOM 1821 C C . ASP A 1 236 ? -28.976 -4.776 36.818 1.00 98.25 236 ASP A C 1
ATOM 1823 O O . ASP A 1 236 ? -29.996 -4.625 37.493 1.00 98.25 236 ASP A O 1
ATOM 1827 N N . SER A 1 237 ? -27.907 -5.422 37.304 1.00 98.12 237 SER A N 1
ATOM 1828 C CA . SER A 1 237 ? -27.857 -6.007 38.658 1.00 98.12 237 SER A CA 1
ATOM 1829 C C . SER A 1 237 ? -28.009 -4.950 39.761 1.00 98.12 237 SER A C 1
ATOM 1831 O O . SER A 1 237 ? -28.782 -5.138 40.698 1.00 98.12 237 SER A O 1
ATOM 1833 N N . ILE A 1 238 ? -27.314 -3.811 39.646 1.00 98.00 238 ILE A N 1
ATOM 1834 C CA . ILE A 1 238 ? -27.416 -2.700 40.609 1.00 98.00 238 ILE A CA 1
ATOM 1835 C C . ILE A 1 238 ? -28.831 -2.115 40.624 1.00 98.00 238 ILE A C 1
ATOM 1837 O O . ILE A 1 238 ? -29.352 -1.812 41.700 1.00 98.00 238 ILE A O 1
ATOM 1841 N N . ALA A 1 239 ? -29.455 -1.951 39.455 1.00 97.88 239 ALA A N 1
ATOM 1842 C CA . ALA A 1 239 ? -30.819 -1.445 39.350 1.00 97.88 239 ALA A CA 1
ATOM 1843 C C . ALA A 1 239 ? -31.809 -2.384 40.054 1.00 97.88 239 ALA A C 1
ATOM 1845 O O . ALA A 1 239 ? -32.634 -1.921 40.843 1.00 97.88 239 ALA A O 1
ATOM 1846 N N . GLN A 1 240 ? -31.664 -3.697 39.850 1.00 98.06 240 GLN A N 1
ATOM 1847 C CA . GLN A 1 240 ? -32.470 -4.700 40.541 1.00 98.06 240 GLN A CA 1
ATOM 1848 C C . GLN A 1 240 ? -32.269 -4.654 42.063 1.00 98.06 240 GLN A C 1
ATOM 1850 O O . GLN A 1 240 ? -33.246 -4.532 42.802 1.00 98.06 240 GLN A O 1
ATOM 1855 N N . SER A 1 241 ? -31.022 -4.675 42.548 1.00 97.94 241 SER A N 1
ATOM 1856 C CA . SER A 1 241 ? -30.740 -4.593 43.990 1.00 97.94 241 SER A CA 1
ATOM 1857 C C . SER A 1 241 ? -31.259 -3.295 44.612 1.00 97.94 241 SER A C 1
ATOM 1859 O O . SER A 1 241 ? -31.741 -3.293 45.740 1.00 97.94 241 SER A O 1
ATOM 1861 N N . SER A 1 242 ? -31.203 -2.182 43.876 1.00 98.06 242 SER A N 1
ATOM 1862 C CA . SER A 1 242 ? -31.742 -0.898 44.339 1.00 98.06 242 SER A CA 1
ATOM 1863 C C . SER A 1 242 ? -33.265 -0.947 44.503 1.00 98.06 242 SER A C 1
ATOM 1865 O O . SER A 1 242 ? -33.798 -0.384 45.458 1.00 98.06 242 SER A O 1
ATOM 1867 N N . GLN A 1 243 ? -33.967 -1.655 43.613 1.00 97.75 243 GLN A N 1
ATOM 1868 C CA . GLN A 1 243 ? -35.414 -1.854 43.709 1.00 97.75 243 GLN A CA 1
ATOM 1869 C C . GLN A 1 243 ? -35.798 -2.760 44.890 1.00 97.75 243 GLN A C 1
ATOM 1871 O O . GLN A 1 243 ? -36.766 -2.469 45.594 1.00 97.75 243 GLN A O 1
ATOM 1876 N N . GLU A 1 244 ? -35.012 -3.806 45.155 1.00 97.31 244 GLU A N 1
ATOM 1877 C CA . GLU A 1 244 ? -35.175 -4.668 46.335 1.00 97.31 244 GLU A CA 1
ATOM 1878 C C . GLU A 1 244 ? -34.955 -3.892 47.642 1.00 97.31 244 GLU A C 1
ATOM 1880 O O . GLU A 1 244 ? -35.761 -4.004 48.566 1.00 97.31 244 GLU A O 1
ATOM 1885 N N . ILE A 1 245 ? -33.919 -3.043 47.709 1.00 97.38 245 ILE A N 1
ATOM 1886 C CA . ILE A 1 245 ? -33.671 -2.167 48.865 1.00 97.38 245 ILE A CA 1
ATOM 1887 C C . ILE A 1 245 ? -34.841 -1.206 49.081 1.00 97.38 245 ILE A C 1
ATOM 1889 O O . ILE A 1 245 ? -35.278 -1.051 50.219 1.00 97.38 245 ILE A O 1
ATOM 1893 N N . ASN A 1 246 ? -35.365 -0.580 48.022 1.00 97.12 246 ASN A N 1
ATOM 1894 C CA . ASN A 1 246 ? -36.495 0.342 48.154 1.00 97.12 246 ASN A CA 1
ATOM 1895 C C . ASN A 1 246 ? -37.740 -0.368 48.707 1.00 97.12 246 ASN A C 1
ATOM 1897 O O . ASN A 1 246 ? -38.356 0.119 49.650 1.00 97.12 246 ASN A O 1
ATOM 1901 N N . SER A 1 247 ? -38.062 -1.555 48.185 1.00 96.94 247 SER A N 1
ATOM 1902 C CA . SER A 1 247 ? -39.176 -2.359 48.701 1.00 96.94 247 SER A CA 1
ATOM 1903 C C . SER A 1 247 ? -38.961 -2.783 50.159 1.00 96.94 247 SER A C 1
ATOM 1905 O O . SER A 1 247 ? -39.896 -2.729 50.955 1.00 96.94 247 SER A O 1
ATOM 1907 N N . GLY A 1 248 ? -37.736 -3.168 50.532 1.00 97.62 248 GLY A N 1
ATOM 1908 C CA . GLY A 1 248 ? -37.400 -3.507 51.915 1.00 97.62 248 GLY A CA 1
ATOM 1909 C C . GLY A 1 248 ? -37.469 -2.306 52.863 1.00 97.62 248 GLY A C 1
ATOM 1910 O O . GLY A 1 248 ? -37.887 -2.450 54.011 1.00 97.62 248 GLY A O 1
ATOM 1911 N N . ALA A 1 249 ? -37.097 -1.115 52.391 1.00 96.81 249 ALA A N 1
ATOM 1912 C CA . ALA A 1 249 ? -37.211 0.124 53.152 1.00 96.81 249 ALA A CA 1
ATOM 1913 C C . ALA A 1 249 ? -38.679 0.523 53.381 1.00 96.81 249 ALA A C 1
ATOM 1915 O O . ALA A 1 249 ? -39.020 0.939 54.488 1.00 96.81 249 ALA A O 1
ATOM 1916 N N . GLU A 1 250 ? -39.549 0.348 52.381 1.00 97.06 250 GLU A N 1
ATOM 1917 C CA . GLU A 1 250 ? -40.997 0.564 52.516 1.00 97.06 250 GLU A CA 1
ATOM 1918 C C . GLU A 1 250 ? -41.626 -0.392 53.544 1.00 97.06 250 GLU A C 1
ATOM 1920 O O . GLU A 1 250 ? -42.340 0.066 54.438 1.00 97.06 250 GLU A O 1
ATOM 1925 N N . ASP A 1 251 ? -41.308 -1.693 53.488 1.00 97.25 251 ASP A N 1
ATOM 1926 C CA . ASP A 1 251 ? -41.783 -2.671 54.484 1.00 97.25 251 ASP A CA 1
ATOM 1927 C C . ASP A 1 251 ? -41.293 -2.326 55.898 1.00 97.25 251 ASP A C 1
ATOM 1929 O O . ASP A 1 251 ? -42.069 -2.322 56.857 1.00 97.25 251 ASP A O 1
ATOM 1933 N N . LEU A 1 252 ? -40.011 -1.972 56.040 1.00 97.31 252 LEU A N 1
ATOM 1934 C CA . LEU A 1 252 ? -39.448 -1.576 57.329 1.00 97.31 252 LEU A CA 1
ATOM 1935 C C . LEU A 1 252 ? -40.116 -0.309 57.878 1.00 97.31 252 LEU A C 1
ATOM 1937 O O . LEU A 1 252 ? -40.384 -0.244 59.079 1.00 97.31 252 LEU A O 1
ATOM 1941 N N . SER A 1 253 ? -40.401 0.677 57.023 1.00 97.69 253 SER A N 1
ATOM 1942 C CA . SER A 1 253 ? -41.127 1.891 57.410 1.00 97.69 253 SER A CA 1
ATOM 1943 C C . SER A 1 253 ? -42.521 1.546 57.930 1.00 97.69 253 SER A C 1
ATOM 1945 O O . SER A 1 253 ? -42.865 1.938 59.044 1.00 97.69 253 SER A O 1
ATOM 1947 N N . LEU A 1 254 ? -43.282 0.728 57.191 1.00 96.94 254 LEU A N 1
ATOM 1948 C CA . LEU A 1 254 ? -44.621 0.284 57.592 1.00 96.94 254 LEU A CA 1
ATOM 1949 C C . LEU A 1 254 ? -44.593 -0.461 58.937 1.00 96.94 254 LEU A C 1
ATOM 1951 O O . LEU A 1 254 ? -45.406 -0.209 59.825 1.00 96.94 254 LEU A O 1
ATOM 1955 N N . ARG A 1 255 ? -43.627 -1.366 59.123 1.00 96.81 255 ARG A N 1
ATOM 1956 C CA . ARG A 1 255 ? -43.451 -2.103 60.383 1.00 96.81 255 ARG A CA 1
ATOM 1957 C C . ARG A 1 255 ? -43.048 -1.193 61.538 1.00 96.81 255 ARG A C 1
ATOM 1959 O O . ARG A 1 255 ? -43.472 -1.431 62.668 1.00 96.81 255 ARG A O 1
ATOM 1966 N N . THR A 1 256 ? -42.244 -0.168 61.268 1.00 97.31 256 THR A N 1
ATOM 1967 C CA . THR A 1 256 ? -41.849 0.832 62.269 1.00 97.31 256 THR A CA 1
ATOM 1968 C C . THR A 1 256 ? -43.056 1.667 62.699 1.00 97.31 256 THR A C 1
ATOM 1970 O O . THR A 1 256 ? -43.245 1.874 63.895 1.00 97.31 256 THR A O 1
ATOM 1973 N N . GLU A 1 257 ? -43.924 2.066 61.763 1.00 96.88 257 GLU A N 1
ATOM 1974 C CA . GLU A 1 257 ? -45.196 2.740 62.068 1.00 96.88 257 GLU A CA 1
ATOM 1975 C C . GLU A 1 257 ? -46.126 1.852 62.908 1.00 96.88 257 GLU A C 1
ATOM 1977 O O . GLU A 1 257 ? -46.662 2.295 63.924 1.00 96.88 257 GLU A O 1
ATOM 1982 N N . GLN A 1 258 ? -46.264 0.572 62.547 1.00 96.56 258 GLN A N 1
ATOM 1983 C CA . GLN A 1 258 ? -47.059 -0.392 63.317 1.00 96.56 258 GLN A CA 1
ATOM 1984 C C . GLN A 1 258 ? -46.511 -0.606 64.735 1.00 96.56 258 GLN A C 1
ATOM 1986 O O . GLN A 1 258 ? -47.282 -0.659 65.693 1.00 96.56 258 GLN A O 1
ATOM 1991 N N . GLN A 1 259 ? -45.187 -0.715 64.894 1.00 96.31 259 GLN A N 1
ATOM 1992 C CA . GLN A 1 259 ? -44.561 -0.825 66.214 1.00 96.31 259 GLN A CA 1
ATOM 1993 C C . GLN A 1 259 ? -44.754 0.438 67.050 1.00 96.31 259 GLN A C 1
ATOM 1995 O O . GLN A 1 259 ? -45.007 0.327 68.249 1.00 96.31 259 GLN A O 1
ATOM 2000 N N . ALA A 1 260 ? -44.653 1.620 66.439 1.00 97.00 260 ALA A N 1
ATOM 2001 C CA . ALA A 1 260 ? -44.914 2.879 67.124 1.00 97.00 260 ALA A CA 1
ATOM 2002 C C . ALA A 1 260 ? -46.360 2.936 67.642 1.00 97.00 260 ALA A C 1
ATOM 2004 O O . ALA A 1 260 ? -46.562 3.230 68.818 1.00 97.00 260 ALA A O 1
ATOM 2005 N N . ALA A 1 261 ? -47.343 2.549 66.820 1.00 95.38 261 ALA A N 1
ATOM 2006 C CA . ALA A 1 261 ? -48.747 2.478 67.231 1.00 95.38 261 ALA A CA 1
ATOM 2007 C C . ALA A 1 261 ? -48.978 1.470 68.376 1.00 95.38 261 ALA A C 1
ATOM 2009 O O . ALA A 1 261 ? -49.656 1.780 69.354 1.00 95.38 261 ALA A O 1
ATOM 2010 N N . ALA A 1 262 ? -48.364 0.284 68.307 1.00 95.12 262 ALA A N 1
ATOM 2011 C CA . ALA A 1 262 ? -48.458 -0.717 69.374 1.00 95.12 262 ALA A CA 1
ATOM 2012 C C . ALA A 1 262 ? -47.821 -0.238 70.694 1.00 95.12 262 ALA A C 1
ATOM 2014 O O . ALA A 1 262 ? -48.317 -0.543 71.784 1.00 95.12 262 ALA A O 1
ATOM 2015 N N . LEU A 1 263 ? -46.724 0.523 70.616 1.00 96.06 263 LEU A N 1
ATOM 2016 C CA . LEU A 1 263 ? -46.110 1.161 71.782 1.00 96.06 263 LEU A CA 1
ATOM 2017 C C . LEU A 1 263 ? -47.017 2.245 72.376 1.00 96.06 263 LEU A C 1
ATOM 2019 O O . LEU A 1 263 ? -47.102 2.347 73.598 1.00 96.06 263 LEU A O 1
ATOM 2023 N N . GLU A 1 264 ? -47.719 3.006 71.539 1.00 95.88 264 GLU A N 1
ATOM 2024 C CA . GLU A 1 264 ? -48.684 4.025 71.964 1.00 95.88 264 GLU A CA 1
ATOM 2025 C C . GLU A 1 264 ? -49.873 3.395 72.716 1.00 95.88 264 GLU A C 1
ATOM 2027 O O . GLU A 1 264 ? -50.223 3.831 73.815 1.00 95.88 264 GLU A O 1
ATOM 2032 N N . GLU A 1 265 ? -50.421 2.290 72.199 1.00 96.00 265 GLU A N 1
ATOM 2033 C CA . GLU A 1 265 ? -51.480 1.516 72.864 1.00 96.00 265 GLU A CA 1
ATOM 2034 C C . GLU A 1 265 ? -51.000 0.899 74.189 1.00 96.00 265 GLU A C 1
ATOM 2036 O O . GLU A 1 265 ? -51.702 0.937 75.207 1.00 96.00 265 GLU A O 1
ATOM 2041 N N . THR A 1 266 ? -49.771 0.374 74.211 1.00 95.31 266 THR A N 1
ATOM 2042 C CA . THR A 1 266 ? -49.158 -0.173 75.431 1.00 95.31 266 THR A CA 1
ATOM 2043 C C . THR A 1 266 ? -48.966 0.917 76.486 1.00 95.31 266 THR A C 1
ATOM 2045 O O . THR A 1 266 ? -49.245 0.683 77.666 1.00 95.31 266 THR A O 1
ATOM 2048 N N . ALA A 1 267 ? -48.526 2.114 76.089 1.00 95.44 267 ALA A N 1
ATOM 2049 C CA . ALA A 1 267 ? -48.372 3.254 76.988 1.00 95.44 267 ALA A CA 1
ATOM 2050 C C . ALA A 1 267 ? -49.723 3.680 77.583 1.00 95.44 267 ALA A C 1
ATOM 2052 O O . ALA A 1 267 ? -49.840 3.767 78.806 1.00 95.44 267 ALA A O 1
ATOM 2053 N N . ALA A 1 268 ? -50.762 3.825 76.753 1.00 95.44 268 ALA A N 1
ATOM 2054 C CA . ALA A 1 268 ? -52.115 4.153 77.208 1.00 95.44 268 ALA A CA 1
ATOM 2055 C C . ALA A 1 268 ? -52.676 3.096 78.179 1.00 95.44 268 ALA A C 1
ATOM 2057 O O . ALA A 1 268 ? -53.210 3.425 79.240 1.00 95.44 268 ALA A O 1
ATOM 2058 N N . THR A 1 269 ? -52.485 1.811 77.868 1.00 95.62 269 THR A N 1
ATOM 2059 C CA . THR A 1 269 ? -52.893 0.704 78.748 1.00 95.62 269 THR A CA 1
ATOM 2060 C C . THR A 1 269 ? -52.129 0.739 80.076 1.00 95.62 269 THR A C 1
ATOM 2062 O O . THR A 1 269 ? -52.703 0.511 81.143 1.00 95.62 269 THR A O 1
ATOM 2065 N N . THR A 1 270 ? -50.836 1.074 80.038 1.00 95.12 270 THR A N 1
ATOM 2066 C CA . THR A 1 270 ? -49.996 1.216 81.237 1.00 95.12 270 THR A CA 1
ATOM 2067 C C . THR A 1 270 ? -50.455 2.391 82.107 1.00 95.12 270 THR A C 1
ATOM 2069 O O . THR A 1 270 ? -50.508 2.256 83.331 1.00 95.12 270 THR A O 1
ATOM 2072 N N . GLU A 1 271 ? -50.864 3.514 81.510 1.00 94.50 271 GLU A N 1
ATOM 2073 C CA . GLU A 1 271 ? -51.460 4.648 82.231 1.00 94.50 271 GLU A CA 1
ATOM 2074 C C . GLU A 1 271 ? -52.791 4.270 82.899 1.00 94.50 271 GLU A C 1
ATOM 2076 O O . GLU A 1 271 ? -53.005 4.574 84.078 1.00 94.50 271 GLU A O 1
ATOM 2081 N N . GLN A 1 272 ? -53.666 3.546 82.193 1.00 94.62 272 GLN A N 1
ATOM 2082 C CA . GLN A 1 272 ? -54.928 3.048 82.754 1.00 94.62 272 GLN A CA 1
ATOM 2083 C C . GLN A 1 272 ? -54.706 2.060 83.908 1.00 94.62 272 GLN A C 1
ATOM 2085 O O . GLN A 1 272 ? -55.403 2.123 84.930 1.00 94.62 272 GLN A O 1
ATOM 2090 N N . LEU A 1 273 ? -53.717 1.169 83.787 1.00 94.81 273 LEU A N 1
ATOM 2091 C CA . LEU A 1 273 ? -53.310 0.267 84.864 1.00 94.81 273 LEU A CA 1
ATOM 2092 C C . LEU A 1 273 ? -52.785 1.045 86.073 1.00 94.81 273 LEU A C 1
ATOM 2094 O O . LEU A 1 273 ? -53.217 0.781 87.196 1.00 94.81 273 LEU A O 1
ATOM 2098 N N . ALA A 1 274 ? -51.916 2.037 85.867 1.00 94.81 274 ALA A N 1
ATOM 2099 C CA . ALA A 1 274 ? -51.401 2.880 86.943 1.00 94.81 274 ALA A CA 1
ATOM 2100 C C . ALA A 1 274 ? -52.530 3.629 87.678 1.00 94.81 274 ALA A C 1
ATOM 2102 O O . ALA A 1 274 ? -52.548 3.672 88.913 1.00 94.81 274 ALA A O 1
ATOM 2103 N N . ALA A 1 275 ? -53.511 4.163 86.941 1.00 95.62 275 ALA A N 1
ATOM 2104 C CA . ALA A 1 275 ? -54.698 4.791 87.518 1.00 95.62 275 ALA A CA 1
ATOM 2105 C C . ALA A 1 275 ? -55.538 3.794 88.335 1.00 95.62 275 ALA A C 1
ATOM 2107 O O . ALA A 1 275 ? -55.937 4.096 89.461 1.00 95.62 275 ALA A O 1
ATOM 2108 N N . SER A 1 276 ? -55.749 2.584 87.812 1.00 95.38 276 SER A N 1
ATOM 2109 C CA . SER A 1 276 ? -56.490 1.521 88.502 1.00 95.38 276 SER A CA 1
ATOM 2110 C C . SER A 1 276 ? -55.794 1.090 89.794 1.00 95.38 276 SER A C 1
ATOM 2112 O O . SER A 1 276 ? -56.435 0.993 90.837 1.00 95.38 276 SER A O 1
ATOM 2114 N N . VAL A 1 277 ? -54.468 0.918 89.766 1.00 96.06 277 VAL A N 1
ATOM 2115 C CA . VAL A 1 277 ? -53.657 0.608 90.954 1.00 96.06 277 VAL A CA 1
ATOM 2116 C C . VAL A 1 277 ? -53.758 1.722 91.997 1.00 96.06 277 VAL A C 1
ATOM 2118 O O . VAL A 1 277 ? -53.914 1.434 93.184 1.00 96.06 277 VAL A O 1
ATOM 2121 N N . LYS A 1 278 ? -53.729 2.994 91.579 1.00 95.00 278 LYS A N 1
ATOM 2122 C CA . LYS A 1 278 ? -53.911 4.143 92.480 1.00 95.00 278 LYS A CA 1
ATOM 2123 C C . LYS A 1 278 ? -55.291 4.129 93.146 1.00 95.00 278 LYS A C 1
ATOM 2125 O O . LYS A 1 278 ? -55.378 4.360 94.353 1.00 95.00 278 LYS A O 1
ATOM 2130 N N . THR A 1 279 ? -56.345 3.822 92.391 1.00 95.75 279 THR A N 1
ATOM 2131 C CA . THR A 1 279 ? -57.711 3.669 92.917 1.00 95.75 279 THR A CA 1
ATOM 2132 C C . THR A 1 279 ? -57.803 2.507 93.905 1.00 95.75 279 THR A C 1
ATOM 2134 O O . THR A 1 279 ? -58.305 2.697 95.010 1.00 95.75 279 THR A O 1
ATOM 2137 N N . SER A 1 280 ? -57.249 1.337 93.571 1.00 94.75 280 SER A N 1
ATOM 2138 C CA . SER A 1 280 ? -57.191 0.182 94.478 1.00 94.75 280 SER A CA 1
ATOM 2139 C C . SER A 1 280 ? -56.434 0.506 95.767 1.00 94.75 280 SER A C 1
ATOM 2141 O O . SER A 1 280 ? -56.903 0.185 96.854 1.00 94.75 280 SER A O 1
ATOM 2143 N N . ALA A 1 281 ? -55.303 1.213 95.680 1.00 95.69 281 ALA A N 1
ATOM 2144 C CA . ALA A 1 281 ? -54.559 1.658 96.855 1.00 95.69 281 ALA A CA 1
ATOM 2145 C C . ALA A 1 281 ? -55.375 2.625 97.734 1.00 95.69 281 ALA A C 1
ATOM 2147 O O . ALA A 1 281 ? -55.319 2.532 98.961 1.00 95.69 281 ALA A O 1
ATOM 2148 N N . HIS A 1 282 ? -56.151 3.535 97.134 1.00 94.56 282 HIS A N 1
ATOM 2149 C CA . HIS A 1 282 ? -57.048 4.433 97.867 1.00 94.56 282 HIS A CA 1
ATOM 2150 C C . HIS A 1 282 ? -58.189 3.671 98.557 1.00 94.56 282 HIS A C 1
ATOM 2152 O O . HIS A 1 282 ? -58.436 3.886 99.743 1.00 94.56 282 HIS A O 1
ATOM 2158 N N . ALA A 1 283 ? -58.841 2.748 97.846 1.00 93.81 283 ALA A N 1
ATOM 2159 C CA . ALA A 1 283 ? -59.909 1.909 98.388 1.00 93.81 283 ALA A CA 1
ATOM 2160 C C . ALA A 1 283 ? -59.415 1.023 99.545 1.00 93.81 283 ALA A C 1
ATOM 2162 O O . ALA A 1 283 ? -60.089 0.916 100.571 1.00 93.81 283 ALA A O 1
ATOM 2163 N N . SER A 1 284 ? -58.209 0.455 99.433 1.00 95.44 284 SER A N 1
ATOM 2164 C CA . SER A 1 284 ? -57.577 -0.285 100.530 1.00 95.44 284 SER A CA 1
ATOM 2165 C C . SER A 1 284 ? -57.340 0.604 101.754 1.00 95.44 284 SER A C 1
ATOM 2167 O O . SER A 1 284 ? -57.657 0.189 102.863 1.00 95.44 284 SER A O 1
ATOM 2169 N N . ARG A 1 285 ? -56.857 1.846 101.581 1.00 94.38 285 ARG A N 1
ATOM 2170 C CA . ARG A 1 285 ? -56.694 2.796 102.702 1.00 94.38 285 ARG A CA 1
ATOM 2171 C C . ARG A 1 285 ? -58.026 3.151 103.364 1.00 94.38 285 ARG A C 1
ATOM 2173 O O . ARG A 1 285 ? -58.087 3.208 104.586 1.00 94.38 285 ARG A O 1
ATOM 2180 N N . GLN A 1 286 ? -59.084 3.363 102.579 1.00 94.81 286 GLN A N 1
ATOM 2181 C CA . GLN A 1 286 ? -60.429 3.596 103.119 1.00 94.81 286 GLN A CA 1
ATOM 2182 C C . GLN A 1 286 ? -60.961 2.377 103.877 1.00 94.81 286 GLN A C 1
ATOM 2184 O O . GLN A 1 286 ? -61.547 2.535 104.942 1.00 94.81 286 GLN A O 1
ATOM 2189 N N . SER A 1 287 ? -60.729 1.169 103.358 1.00 94.44 287 SER A N 1
ATOM 2190 C CA . SER A 1 287 ? -61.145 -0.076 104.014 1.00 94.44 287 SER A CA 1
ATOM 2191 C C . SER A 1 287 ? -60.431 -0.278 105.352 1.00 94.44 287 SER A C 1
ATOM 2193 O O . SER A 1 287 ? -61.070 -0.676 106.319 1.00 94.44 287 SER A O 1
ATOM 2195 N N . VAL A 1 288 ? -59.133 0.048 105.431 1.00 94.06 288 VAL A N 1
ATOM 2196 C CA . VAL A 1 288 ? -58.379 0.056 106.697 1.00 94.06 288 VAL A CA 1
ATOM 2197 C C . VAL A 1 288 ? -58.980 1.064 107.679 1.00 94.06 288 VAL A C 1
ATOM 2199 O O . VAL A 1 288 ? -59.265 0.695 108.810 1.00 94.06 288 VAL A O 1
ATOM 2202 N N . ALA A 1 289 ? -59.264 2.295 107.242 1.00 93.44 289 ALA A N 1
ATOM 2203 C CA . ALA A 1 289 ? -59.865 3.311 108.109 1.00 93.44 289 ALA A CA 1
ATOM 2204 C C . ALA A 1 289 ? -61.253 2.901 108.644 1.00 93.44 289 ALA A C 1
ATOM 2206 O O . ALA A 1 289 ? -61.545 3.106 109.819 1.00 93.44 289 ALA A O 1
ATOM 2207 N N . LEU A 1 290 ? -62.094 2.286 107.804 1.00 94.44 290 LEU A N 1
ATOM 2208 C CA . LEU A 1 290 ? -63.391 1.740 108.221 1.00 94.44 290 LEU A CA 1
ATOM 2209 C C . LEU A 1 290 ? -63.239 0.573 109.206 1.00 94.44 290 LEU A C 1
ATOM 2211 O O . LEU A 1 290 ? -64.031 0.454 110.137 1.00 94.44 290 LEU A O 1
ATOM 2215 N N . ALA A 1 291 ? -62.239 -0.292 109.014 1.00 93.88 291 ALA A N 1
ATOM 2216 C CA . ALA A 1 291 ? -61.945 -1.376 109.948 1.00 93.88 291 ALA A CA 1
ATOM 2217 C C . ALA A 1 291 ? -61.470 -0.839 111.310 1.00 93.88 291 ALA A C 1
ATOM 2219 O O . ALA A 1 291 ? -61.908 -1.345 112.344 1.00 93.88 291 ALA A O 1
ATOM 2220 N N . ASP A 1 292 ? -60.643 0.210 111.323 1.00 94.38 292 ASP A N 1
ATOM 2221 C CA . ASP A 1 292 ? -60.224 0.902 112.549 1.00 94.38 292 ASP A CA 1
ATOM 2222 C C . ASP A 1 292 ? -61.427 1.543 113.266 1.00 94.38 292 ASP A C 1
ATOM 2224 O O . ASP A 1 292 ? -61.575 1.410 114.481 1.00 94.38 292 ASP A O 1
ATOM 2228 N N . GLU A 1 293 ? -62.338 2.188 112.527 1.00 94.38 293 GLU A N 1
ATOM 2229 C CA . GLU A 1 293 ? -63.580 2.746 113.081 1.00 94.38 293 GLU A CA 1
ATOM 2230 C C . GLU A 1 293 ? -64.483 1.656 113.676 1.00 94.38 293 GLU A C 1
ATOM 2232 O O . GLU A 1 293 ? -64.937 1.782 114.814 1.00 94.38 293 GLU A O 1
ATOM 2237 N N . ALA A 1 294 ? -64.704 0.559 112.947 1.00 92.00 294 ALA A N 1
ATOM 2238 C CA . ALA A 1 294 ? -65.483 -0.576 113.434 1.00 92.00 294 ALA A CA 1
ATOM 2239 C C . ALA A 1 294 ? -64.865 -1.197 114.697 1.00 92.00 294 ALA A C 1
ATOM 2241 O O . ALA A 1 294 ? -65.597 -1.563 115.617 1.00 92.00 294 ALA A O 1
ATOM 2242 N N . THR A 1 295 ?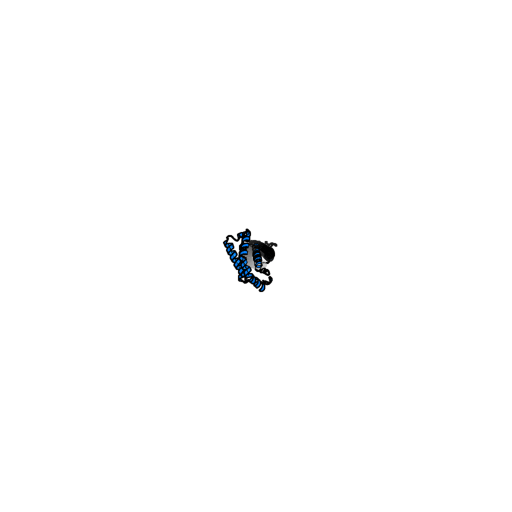 -63.532 -1.267 114.766 1.00 92.25 295 THR A N 1
ATOM 2243 C CA . THR A 1 295 ? -62.798 -1.732 115.953 1.00 92.25 295 THR A CA 1
ATOM 2244 C C . THR A 1 295 ? -63.025 -0.790 117.138 1.00 92.25 295 THR A C 1
ATOM 2246 O O . THR A 1 295 ? -63.403 -1.255 118.208 1.00 92.25 295 THR A O 1
ATOM 2249 N N . ASN A 1 296 ? -62.932 0.530 116.943 1.00 92.38 296 ASN A N 1
ATOM 2250 C CA . ASN A 1 296 ? -63.225 1.518 117.993 1.00 92.38 296 ASN A CA 1
ATOM 2251 C C . ASN A 1 296 ? -64.678 1.443 118.498 1.00 92.38 296 ASN A C 1
ATOM 2253 O O . ASN A 1 296 ? -64.938 1.578 119.699 1.00 92.38 296 ASN A O 1
ATOM 2257 N N . VAL A 1 297 ? -65.644 1.234 117.597 1.00 92.25 297 VAL A N 1
ATOM 2258 C CA . VAL A 1 297 ? -67.056 1.039 117.968 1.00 92.25 297 VAL A CA 1
ATOM 2259 C C . VAL A 1 297 ? -67.228 -0.255 118.761 1.00 92.25 297 VAL A C 1
ATOM 2261 O O . VAL A 1 297 ? -67.930 -0.250 119.773 1.00 92.25 297 VAL A O 1
ATOM 2264 N N . ALA A 1 298 ? -66.581 -1.346 118.343 1.00 91.25 298 ALA A N 1
ATOM 2265 C CA . ALA A 1 298 ? -66.599 -2.614 119.066 1.00 91.25 298 ALA A CA 1
ATOM 2266 C C . ALA A 1 298 ? -65.968 -2.488 120.463 1.00 91.25 298 ALA A C 1
ATOM 2268 O O . ALA A 1 298 ? -66.555 -2.984 121.422 1.00 91.25 298 ALA A O 1
ATOM 2269 N N . ASP A 1 299 ? -64.853 -1.765 120.603 1.00 91.31 299 ASP A N 1
ATOM 2270 C CA . ASP A 1 299 ? -64.217 -1.472 121.894 1.00 91.31 299 ASP A CA 1
ATOM 2271 C C . ASP A 1 299 ? -65.147 -0.660 122.804 1.00 91.31 299 ASP A C 1
ATOM 2273 O O . ASP A 1 299 ? -65.367 -1.021 123.962 1.00 91.31 299 ASP A O 1
ATOM 2277 N N . THR A 1 300 ? -65.772 0.393 122.270 1.00 89.69 300 THR A N 1
ATOM 2278 C CA . THR A 1 300 ? -66.751 1.209 123.009 1.00 89.69 300 THR A CA 1
ATOM 2279 C C . THR A 1 300 ? -67.961 0.374 123.438 1.00 89.69 300 THR A C 1
ATOM 2281 O O . THR A 1 300 ? -68.402 0.446 124.585 1.00 89.69 300 THR A O 1
ATOM 2284 N N . GLY A 1 301 ? -68.488 -0.462 122.539 1.00 90.44 301 GLY A N 1
ATOM 2285 C CA . GLY A 1 301 ? -69.552 -1.416 122.847 1.00 90.44 301 GLY A CA 1
ATOM 2286 C C . GLY A 1 301 ? -69.131 -2.434 123.910 1.00 90.44 301 GLY A C 1
ATOM 2287 O O . GLY A 1 301 ? -69.924 -2.760 124.792 1.00 90.44 301 GLY A O 1
ATOM 2288 N N . GLY A 1 302 ? -67.873 -2.879 123.881 1.00 89.81 302 GLY A N 1
ATOM 2289 C CA . GLY A 1 302 ? -67.266 -3.732 124.898 1.00 89.81 302 GLY A CA 1
ATOM 2290 C C . GLY A 1 302 ? -67.274 -3.086 126.284 1.00 89.81 302 GLY A C 1
ATOM 2291 O O . GLY A 1 302 ? -67.666 -3.741 127.250 1.00 89.81 302 GLY A O 1
ATOM 2292 N N . VAL A 1 303 ? -66.937 -1.794 126.379 1.00 89.19 303 VAL A N 1
ATOM 2293 C CA . VAL A 1 303 ? -67.044 -1.014 127.628 1.00 89.19 303 VAL A CA 1
ATOM 2294 C C . VAL A 1 303 ? -68.496 -0.951 128.114 1.00 89.19 303 VAL A C 1
ATOM 2296 O O . VAL A 1 303 ? -68.763 -1.245 129.275 1.00 89.19 303 VAL A O 1
ATOM 2299 N N . ILE A 1 304 ? -69.456 -0.664 127.227 1.00 89.50 304 ILE A N 1
ATOM 2300 C CA . ILE A 1 304 ? -70.888 -0.615 127.584 1.00 89.50 304 ILE A CA 1
ATOM 2301 C C . ILE A 1 304 ? -71.385 -1.973 128.107 1.00 89.50 304 ILE A C 1
ATOM 2303 O O . ILE A 1 304 ? -72.139 -2.028 129.079 1.00 89.50 304 ILE A O 1
ATOM 2307 N N . ILE A 1 305 ? -70.967 -3.082 127.488 1.00 87.25 305 ILE A N 1
ATOM 2308 C CA . ILE A 1 305 ? -71.309 -4.431 127.958 1.00 87.25 305 ILE A CA 1
ATOM 2309 C C . ILE A 1 305 ? -70.665 -4.717 129.319 1.00 87.25 305 ILE A C 1
ATOM 2311 O O . ILE A 1 305 ? -71.334 -5.284 130.184 1.00 87.25 305 ILE A O 1
ATOM 2315 N N . GLN A 1 306 ? -69.414 -4.305 129.552 1.00 86.94 306 GLN A N 1
ATOM 2316 C CA . GLN A 1 306 ? -68.790 -4.412 130.876 1.00 86.94 306 GLN A CA 1
ATOM 2317 C C . GLN A 1 306 ? -69.568 -3.621 131.938 1.00 86.94 306 GLN A C 1
ATOM 2319 O O . GLN A 1 306 ? -69.846 -4.165 133.010 1.00 86.94 306 GLN A O 1
ATOM 2324 N N . ASP A 1 307 ? -69.998 -2.395 131.632 1.00 86.44 307 ASP A N 1
ATOM 2325 C CA . ASP A 1 307 ? -70.839 -1.585 132.521 1.00 86.44 307 ASP A CA 1
ATOM 2326 C C . ASP A 1 307 ? -72.197 -2.252 132.798 1.00 86.44 307 ASP A C 1
ATOM 2328 O O . ASP A 1 307 ? -72.676 -2.256 133.938 1.00 86.44 307 ASP A O 1
ATOM 2332 N N . ALA A 1 308 ? -72.809 -2.865 131.779 1.00 86.50 308 ALA A N 1
ATOM 2333 C CA . ALA A 1 308 ? -74.055 -3.615 131.914 1.00 86.50 308 ALA A CA 1
ATOM 2334 C C . ALA A 1 308 ? -73.888 -4.879 132.778 1.00 86.50 308 ALA A C 1
ATOM 2336 O O . ALA A 1 308 ? -74.738 -5.146 133.630 1.00 86.50 308 ALA A O 1
ATOM 2337 N N . ILE A 1 309 ? -72.788 -5.626 132.620 1.00 87.06 309 ILE A N 1
ATOM 2338 C CA . ILE A 1 309 ? -72.442 -6.774 133.478 1.00 87.06 309 ILE A CA 1
ATOM 2339 C C . ILE A 1 309 ? -72.236 -6.309 134.922 1.00 87.06 309 ILE A C 1
ATOM 2341 O O . ILE A 1 309 ? -72.784 -6.913 135.844 1.00 87.06 309 ILE A O 1
ATOM 2345 N N . ALA A 1 310 ? -71.510 -5.209 135.138 1.00 85.69 310 ALA A N 1
ATOM 2346 C CA . ALA A 1 310 ? -71.317 -4.642 136.470 1.00 85.69 310 ALA A CA 1
ATOM 2347 C C . ALA A 1 310 ? -72.652 -4.210 137.103 1.00 85.69 310 ALA A C 1
ATOM 2349 O O . ALA A 1 310 ? -72.889 -4.450 138.287 1.00 85.69 310 ALA A O 1
ATOM 2350 N N . ALA A 1 311 ? -73.560 -3.615 136.324 1.00 86.50 311 ALA A N 1
ATOM 2351 C CA . ALA A 1 311 ? -74.904 -3.277 136.784 1.00 86.50 311 ALA A CA 1
ATOM 2352 C C . ALA A 1 311 ? -75.736 -4.521 137.135 1.00 86.50 311 ALA A C 1
ATOM 2354 O O . ALA A 1 311 ? -76.365 -4.536 138.191 1.00 86.50 311 ALA A O 1
ATOM 2355 N N . MET A 1 312 ? -75.703 -5.566 136.302 1.00 80.00 312 MET A N 1
ATOM 2356 C CA . MET A 1 312 ? -76.345 -6.857 136.579 1.00 80.00 312 MET A CA 1
ATOM 2357 C C . MET A 1 312 ? -75.791 -7.512 137.846 1.00 80.00 312 MET A C 1
ATOM 2359 O O . MET A 1 312 ? -76.570 -7.997 138.657 1.00 80.00 312 MET A O 1
ATOM 2363 N N . SER A 1 313 ? -74.477 -7.454 138.070 1.00 83.19 313 SER A N 1
ATOM 2364 C CA . SER A 1 313 ? -73.850 -7.965 139.293 1.00 83.19 313 SER A CA 1
ATOM 2365 C C . SER A 1 313 ? -74.297 -7.184 140.537 1.00 83.19 313 SER A C 1
ATOM 2367 O O . SER A 1 313 ? -74.618 -7.785 141.559 1.00 83.19 313 SER A O 1
ATOM 2369 N N . ARG A 1 314 ? -74.453 -5.853 140.446 1.00 84.00 314 ARG A N 1
ATOM 2370 C CA . ARG A 1 314 ? -75.070 -5.055 141.528 1.00 84.00 314 ARG A CA 1
ATOM 2371 C C . ARG A 1 314 ? -76.538 -5.427 141.772 1.00 84.00 314 ARG A C 1
ATOM 2373 O O . ARG A 1 314 ? -76.976 -5.419 142.920 1.00 84.00 314 ARG A O 1
ATOM 2380 N N . ILE A 1 315 ? -77.305 -5.733 140.719 1.00 81.56 315 ILE A N 1
ATOM 2381 C CA . ILE A 1 315 ? -78.697 -6.209 140.836 1.00 81.56 315 ILE A CA 1
ATOM 2382 C C . ILE A 1 315 ? -78.739 -7.588 141.499 1.00 81.56 315 ILE A C 1
ATOM 2384 O O . ILE A 1 315 ? -79.592 -7.814 142.355 1.00 81.56 315 ILE A O 1
ATOM 2388 N N . GLU A 1 316 ? -77.835 -8.496 141.134 1.00 81.69 316 GLU A N 1
ATOM 2389 C CA . GLU A 1 316 ? -77.694 -9.815 141.753 1.00 81.69 316 GLU A CA 1
ATOM 2390 C C . GLU A 1 316 ? -77.368 -9.679 143.245 1.00 81.69 316 GLU A C 1
ATOM 2392 O O . GLU A 1 316 ? -78.058 -10.258 144.080 1.00 81.69 316 GLU A O 1
ATOM 2397 N N . GLU A 1 317 ? -76.383 -8.850 143.601 1.00 80.75 317 GLU A N 1
ATOM 2398 C CA . GLU A 1 317 ? -76.025 -8.580 144.995 1.00 80.75 317 GLU A CA 1
ATOM 2399 C C . GLU A 1 317 ? -77.198 -7.952 145.769 1.00 80.75 317 GLU A C 1
ATOM 2401 O O . GLU A 1 317 ? -77.501 -8.357 146.894 1.00 80.75 317 GLU A O 1
ATOM 2406 N N . GLY A 1 318 ? -77.915 -7.008 145.150 1.00 79.69 318 GLY A N 1
ATOM 2407 C CA . GLY A 1 318 ? -79.138 -6.425 145.700 1.00 79.69 318 GLY A CA 1
ATOM 2408 C C . GLY A 1 318 ? -80.251 -7.456 145.898 1.00 79.69 318 GLY A C 1
ATOM 2409 O O . GLY A 1 318 ? -80.885 -7.481 146.950 1.00 79.69 318 GLY A O 1
ATOM 2410 N N . SER A 1 319 ? -80.449 -8.355 144.934 1.00 80.12 319 SER A N 1
ATOM 2411 C CA . SER A 1 319 ? -81.428 -9.447 145.012 1.00 80.12 319 SER A CA 1
ATOM 2412 C C . SER A 1 319 ? -81.052 -10.458 146.093 1.00 80.12 319 SER A C 1
ATOM 2414 O O . SER A 1 319 ? -81.928 -10.957 146.792 1.00 80.12 319 SER A O 1
ATOM 2416 N N . LYS A 1 320 ? -79.755 -10.713 146.296 1.00 76.06 320 LYS A N 1
ATOM 2417 C CA . LYS A 1 320 ? -79.240 -11.567 147.372 1.00 76.06 320 LYS A CA 1
ATOM 2418 C C . LYS A 1 320 ? -79.485 -10.946 148.749 1.00 76.06 320 LYS A C 1
ATOM 2420 O O . LYS A 1 320 ? -79.982 -11.636 149.630 1.00 76.06 320 LYS A O 1
ATOM 2425 N N . LYS A 1 321 ? -79.263 -9.634 148.905 1.00 75.75 321 LYS A N 1
ATOM 2426 C CA . LYS A 1 321 ? -79.648 -8.887 150.119 1.00 75.75 321 LYS A CA 1
ATOM 2427 C C . LYS A 1 321 ? -81.160 -8.896 150.355 1.00 75.75 321 LYS A C 1
ATOM 2429 O O . LYS A 1 321 ? -81.591 -9.050 151.492 1.00 75.75 321 LYS A O 1
ATOM 2434 N N . ILE A 1 322 ? -81.975 -8.768 149.304 1.00 72.62 322 ILE A N 1
ATOM 2435 C CA . ILE A 1 322 ? -83.437 -8.914 149.414 1.00 72.62 322 ILE A CA 1
ATOM 2436 C C . ILE A 1 322 ? -83.794 -10.337 149.853 1.00 72.62 322 ILE A C 1
ATOM 2438 O O . ILE A 1 322 ? -84.605 -10.486 150.757 1.00 72.62 322 ILE A O 1
ATOM 2442 N N . SER A 1 323 ? -83.162 -11.365 149.280 1.00 72.56 323 SER A N 1
ATOM 2443 C CA . SER A 1 323 ? -83.365 -12.764 149.672 1.00 72.56 323 SER A CA 1
ATOM 2444 C C . SER A 1 323 ? -82.962 -13.024 151.127 1.00 72.56 323 SER A C 1
ATOM 2446 O O . SER A 1 323 ? -83.646 -13.772 151.822 1.00 72.56 323 SER A O 1
ATOM 2448 N N . GLU A 1 324 ? -81.879 -12.412 151.617 1.00 71.50 324 GLU A N 1
ATOM 2449 C CA . GLU A 1 324 ? -81.482 -12.453 153.032 1.00 71.50 324 GLU A CA 1
ATOM 2450 C C . GLU A 1 324 ? -82.545 -11.788 153.918 1.00 71.50 324 GLU A C 1
ATOM 2452 O O . GLU A 1 324 ? -82.937 -12.360 154.933 1.00 71.50 324 GLU A O 1
ATOM 2457 N N . ILE A 1 325 ? -83.090 -10.638 153.505 1.00 65.31 325 ILE A N 1
ATOM 2458 C CA . ILE A 1 325 ? -84.192 -9.964 154.209 1.00 65.31 325 ILE A CA 1
ATOM 2459 C C . ILE A 1 325 ? -85.465 -10.821 154.205 1.00 65.31 325 ILE A C 1
ATOM 2461 O O . ILE A 1 325 ? -86.079 -10.973 155.256 1.00 65.31 325 ILE A O 1
ATOM 2465 N N . THR A 1 326 ? -85.868 -11.414 153.077 1.00 62.59 326 THR A N 1
ATOM 2466 C CA . THR A 1 326 ? -87.052 -12.290 153.029 1.00 62.59 326 THR A CA 1
ATOM 2467 C C . THR A 1 326 ? -86.849 -13.556 153.851 1.00 62.59 326 THR A C 1
ATOM 2469 O O . THR A 1 326 ? -87.791 -13.994 154.492 1.00 62.59 326 THR A O 1
ATOM 2472 N N . THR A 1 327 ? -85.629 -14.103 153.906 1.00 63.31 327 THR A N 1
ATOM 2473 C CA . THR A 1 327 ? -85.296 -15.245 154.781 1.00 63.31 327 THR A CA 1
ATOM 2474 C C . THR A 1 327 ? -85.404 -14.864 156.260 1.00 63.31 327 THR A C 1
ATOM 2476 O O . THR A 1 327 ? -85.867 -15.660 157.071 1.00 63.31 327 THR A O 1
ATOM 2479 N N . VAL A 1 328 ? -85.032 -13.631 156.625 1.00 63.88 328 VAL A N 1
ATOM 2480 C CA . VAL A 1 328 ? -85.259 -13.095 157.977 1.00 63.88 328 VAL A CA 1
ATOM 2481 C C . VAL A 1 328 ? -86.752 -12.863 158.245 1.00 63.88 328 VAL A C 1
ATOM 2483 O O . VAL A 1 328 ? -87.202 -13.122 159.355 1.00 63.88 328 VAL A O 1
ATOM 2486 N N . ILE A 1 329 ? -87.533 -12.425 157.251 1.00 58.56 329 ILE A N 1
ATOM 2487 C CA . ILE A 1 329 ? -88.989 -12.231 157.379 1.00 58.56 329 ILE A CA 1
ATOM 2488 C C . ILE A 1 329 ? -89.725 -13.573 157.533 1.00 58.56 329 ILE A C 1
ATOM 2490 O O . ILE A 1 329 ? -90.577 -13.676 158.411 1.00 58.56 329 ILE A O 1
ATOM 2494 N N . ASP A 1 330 ? -89.367 -14.605 156.763 1.00 56.84 330 ASP A N 1
ATOM 2495 C CA . ASP A 1 330 ? -89.926 -15.965 156.898 1.00 56.84 330 ASP A CA 1
ATOM 2496 C C . ASP A 1 330 ? -89.530 -16.630 158.226 1.00 56.84 330 ASP A C 1
ATOM 2498 O O . ASP A 1 330 ? -90.195 -17.553 158.681 1.00 56.84 330 ASP A O 1
ATOM 2502 N N . GLY A 1 331 ? -88.469 -16.151 158.884 1.00 55.69 331 GLY A N 1
ATOM 2503 C CA . GLY A 1 331 ? -88.119 -16.560 160.245 1.00 55.69 331 GLY A CA 1
ATOM 2504 C C . GLY A 1 331 ? -88.933 -15.874 161.354 1.00 55.69 331 GLY A C 1
ATOM 2505 O O . GLY A 1 331 ? -88.781 -16.249 162.516 1.00 55.69 331 GLY A O 1
ATOM 2506 N N . ILE A 1 332 ? -89.748 -14.859 161.034 1.00 49.75 332 ILE A N 1
ATOM 2507 C CA . ILE A 1 332 ? -90.527 -14.051 161.999 1.00 49.75 332 ILE A CA 1
ATOM 2508 C C . ILE A 1 332 ? -92.028 -14.425 162.002 1.00 49.75 332 ILE A C 1
ATOM 2510 O O . ILE A 1 332 ? -92.753 -13.999 162.904 1.00 49.75 332 ILE A O 1
ATOM 2514 N N . ILE A 1 333 ? -92.493 -15.239 161.047 1.00 44.38 333 ILE A N 1
ATOM 2515 C CA . ILE A 1 333 ? -93.880 -15.743 160.953 1.00 44.38 333 ILE A CA 1
ATOM 2516 C C . ILE A 1 333 ? -93.948 -17.181 161.474 1.00 44.38 333 ILE A C 1
ATOM 2518 O O . ILE A 1 333 ? -94.900 -17.474 162.233 1.00 44.38 333 ILE A O 1
#

pLDDT: mean 91.2, std 7.42, range [44.38, 98.38]

Foldseek 3Di:
DVVVVCDPVVLVVLLVLLVQLLVLLVVLLVVLVVVLCVDPLSVVVDPDPVSSVVVSVVVSVLVNCVSNVPPDPVNVVSVVVVVVVCVVVVPQVCSVLLSVLSSQLSSQLRSQQVVPDAPPVRHDDPDSNVVSNVVSVVSNVVSVVVSVVVVVVVVVVVVVVVVVVVVVVVVVVVVVVLVVVLVVLVVVLVVCVVVVNLVDARDPPRPPVCVVVRVVSNVVSVVVVVVVVVVVVVVVVVVVVVVVVVVVVVVVVVVVVVVVVVVVVVVVVVVVVVVVVVVVVVVVVVVVVVVVVVVVVVVVVVVVVVVVVVVVVVVVVVVVVVVVVVVVVVVVD

Sequence (333 aa):
MEFMRFGPKAMQDLRNAEAAIVAALPDALDAFYSQISAFPETKAFFKTPDHVKSAKARQNSHWDRLAKGQFDQSYVEAVTKVGKIHARIGLEPRWYIGGYALLLEKLIANVLAERWPKGRFGGAIPGAAERGAELGAIVKAALIDMDYSISVYLEASEAARLETEAHARRVEEAQAAEREKAVSQVSAGMNALAKGDLTYRMPADIPAEYAKIRDDFNQAMERLEGMVSTIKATSDSIAQSSQEINSGAEDLSLRTEQQAAALEETAATTEQLAASVKTSAHASRQSVALADEATNVADTGGVIIQDAIAAMSRIEEGSKKISEITTVIDGII